Protein 3BPT (pdb70)

CATH classification: 3.90.226.10

Foldseek 3Di:
DDDDDQWDWDAFFQEIEIERHPVVQLSAADPSLVVPLVVLVVLLVDLSHAEYEQAYPDQAHRYQEHPVLVQLVCVVDDNHDLLVGLLSLLCLVCQLVRNHQYEYEQGHEALSNLSPHQSHPAYEYAQRHKDAPVLLQLAWSASLLLAVLLVFPQNNSLLRGLQGDIDGGCLCCLRVSGVAYAHPVPVVLVVVVSPDHNDHPVNNVVSRVVRRVPHDVCNPPDRPCPVPVLSNVLSPDQAPVSSLVSLVVVPDPVSVVSSVSSLLALLRNRLHSVLVVNHPDDSQVSSLSSLLSVLSCDDRNSQSCCCCPNVVVSDGCYVVSDNVPCDPVVSVNSVDRPVVSRRDDDDPVVDD

Secondary structure (DSSP, 8-state):
-PPPPSEEEEEETTEEEEEE--GGGTT-B----TTHHHHHHHHHH-TT--EEEEEETTSSBS---B-HHHHHHHHTSS---HHHHHHHH--HHHHHT-SS-EEEEE-SB--HHHHTTTTSSEEEE-TT-EE--GGGTTS---TTHHHHHHHSSTTHHHHHHHH---EETHHHHHTTS-SEE--GGGT--HHHHHH-SS--HHHHHHHHHHHHHH--TTTTPPPTTTT--HHHHHTTSSSHHHHHHHHHHH--HHHHHHHHHHT--HHHHHHHHHH--GGGS-HHHHH--HHHHHH---SHHHHHIIIIIIS-------SS-SGGGS-HHHHHHHHS--GGGS--SS-GGG--

Sequence (352 aa):
TDAAEEVLLGKKGCTGVITLNRPKFLNALTLNIRQIYPQLKKWEQDPETFLIIIKGAGGKAFCAGGDIRVISEAEKAKQKIAPVFFREEYLNNAVGSCQKPYVALIHGITGGGVGLSVHGQFRVATEKCLFAPETAIGLFPDVGGGYFLPRLQGKLGYFLALTGFRLKGRDVYRAGIATHFVDSEKLALEEDLLALKSPSKENIASVLENYHTESKIDRDKSFILEEHDKINSCFSANTVEEIIENLQQDGSSFALEQLKVINKSPTSLKITLRQLEGSSKTLQEVLTEYRLSQACRGHDFHEGVRAVLIDKDQSPKWKPADDLKEVTEEDLNNNHFKSLGSSDLKFAENLYFQ

Organism: Homo sapiens (NCBI:txid9606)

Structure (mmCIF, N/CA/C/O backbone):
data_3BPT
#
_entry.id   3BPT
#
_cell.length_a   44.096
_cell.length_b   76.642
_cell.length_c   55.789
_cell.angle_alpha   90.00
_cell.angle_beta   108.24
_cell.angle_gamma   90.00
#
_symmetry.space_group_name_H-M   'P 1 21 1'
#
loop_
_entity.id
_entity.type
_entity.pdbx_description
1 polymer '3-hydroxyisobutyryl-CoA hydrolase'
2 non-polymer "3,5,7,3',4'-PENTAHYDROXYFLAVONE"
3 non-polymer '(2R)-3-HYDROXY-2-METHYLPROPANOIC ACID'
4 water water
#
loop_
_atom_site.group_PDB
_atom_site.id
_atom_site.type_symbol
_atom_site.label_atom_id
_atom_site.label_alt_id
_atom_site.label_comp_id
_atom_site.label_asym_id
_atom_site.label_entity_id
_atom_site.label_seq_id
_atom_site.pdbx_PDB_ins_code
_atom_site.Cartn_x
_atom_site.Cartn_y
_atom_site.Cartn_z
_atom_site.occupancy
_atom_site.B_iso_or_equiv
_atom_site.auth_seq_id
_atom_site.auth_comp_id
_atom_site.auth_asym_id
_atom_site.auth_atom_id
_atom_site.pdbx_PDB_model_num
ATOM 1 N N . THR A 1 2 ? 40.161 0.907 -19.139 1.00 32.27 32 THR A N 1
ATOM 2 C CA . THR A 1 2 ? 39.794 0.421 -17.776 1.00 37.36 32 THR A CA 1
ATOM 3 C C . THR A 1 2 ? 39.301 1.608 -16.952 1.00 33.29 32 THR A C 1
ATOM 4 O O . THR A 1 2 ? 39.979 2.633 -16.882 1.00 37.68 32 THR A O 1
ATOM 8 N N . ASP A 1 3 ? 38.117 1.462 -16.353 1.00 29.29 33 ASP A N 1
ATOM 9 C CA . ASP A 1 3 ? 37.591 2.447 -15.400 1.00 30.10 33 ASP A CA 1
ATOM 10 C C . ASP A 1 3 ? 38.318 2.332 -14.070 1.00 25.51 33 ASP A C 1
ATOM 11 O O . ASP A 1 3 ? 38.916 1.298 -13.764 1.00 27.10 33 ASP A O 1
ATOM 16 N N . ALA A 1 4 ? 38.268 3.410 -13.294 1.00 17.29 34 ALA A N 1
ATOM 17 C CA . ALA A 1 4 ? 38.862 3.429 -11.972 1.00 21.08 34 ALA A CA 1
ATOM 18 C C . ALA A 1 4 ? 38.331 2.245 -11.165 1.00 24.44 34 ALA A C 1
ATOM 19 O O . ALA A 1 4 ? 37.139 1.924 -11.249 1.00 19.17 34 ALA A O 1
ATOM 21 N N . ALA A 1 5 ? 39.217 1.644 -10.373 1.00 25.25 35 ALA A N 1
ATOM 22 C CA . ALA A 1 5 ? 38.894 0.483 -9.557 1.00 19.96 35 ALA A CA 1
ATOM 23 C C . ALA A 1 5 ? 37.969 0.864 -8.371 1.00 18.77 35 ALA A C 1
ATOM 24 O O . ALA A 1 5 ? 38.111 1.924 -7.765 1.00 21.91 35 ALA A O 1
ATOM 26 N N . GLU A 1 6 ? 37.009 -0.001 -8.086 1.00 11.63 36 GLU A N 1
ATOM 27 C CA . GLU A 1 6 ? 36.146 0.137 -6.914 1.00 11.37 36 GLU A CA 1
ATOM 28 C C . GLU A 1 6 ? 36.908 -0.312 -5.657 1.00 11.76 36 GLU A C 1
ATOM 29 O O . GLU A 1 6 ? 37.855 -1.105 -5.744 1.00 12.03 36 GLU A O 1
ATOM 35 N N . GLU A 1 7 ? 36.412 0.142 -4.499 1.00 11.16 37 GLU A N 1
ATOM 36 C CA . GLU A 1 7 ? 37.048 -0.150 -3.219 1.00 7.12 37 GLU A CA 1
ATOM 37 C C . GLU A 1 7 ? 36.783 -1.597 -2.769 1.00 9.51 37 GLU A C 1
ATOM 38 O O . GLU A 1 7 ? 37.492 -2.135 -1.908 1.00 8.56 37 GLU A O 1
ATOM 44 N N . VAL A 1 8 ? 35.756 -2.182 -3.345 1.00 8.13 38 VAL A N 1
ATOM 45 C CA . VAL A 1 8 ? 35.428 -3.642 -3.172 1.00 5.81 38 VAL A CA 1
ATOM 46 C C . VAL A 1 8 ? 34.938 -4.170 -4.499 1.00 6.60 38 VAL A C 1
ATOM 47 O O . VAL A 1 8 ? 34.236 -3.418 -5.217 1.00 8.37 38 VAL A O 1
ATOM 51 N N . LEU A 1 9 ? 35.414 -5.363 -4.877 1.00 6.56 39 LEU A N 1
ATOM 52 C CA . LEU A 1 9 ? 34.923 -6.015 -6.096 1.00 8.97 39 LEU A CA 1
ATOM 53 C C . LEU A 1 9 ? 33.873 -7.067 -5.728 1.00 8.36 39 LEU A C 1
ATOM 54 O O . LEU A 1 9 ? 33.968 -7.718 -4.681 1.00 7.49 39 LEU A O 1
ATOM 59 N N . LEU A 1 10 ? 32.836 -7.145 -6.541 1.00 8.94 40 LEU A N 1
ATOM 60 C CA . LEU A 1 10 ? 31.833 -8.146 -6.383 1.00 5.93 40 LEU A CA 1
ATOM 61 C C . LEU A 1 10 ? 31.717 -8.932 -7.667 1.00 12.40 40 LEU A C 1
ATOM 62 O O . LEU A 1 10 ? 31.572 -8.369 -8.758 1.00 10.43 40 LEU A O 1
ATOM 67 N N . GLY A 1 11 ? 31.801 -10.244 -7.551 1.00 11.02 41 GLY A N 1
ATOM 68 C CA . GLY A 1 11 ? 31.782 -11.067 -8.751 1.00 7.88 41 GLY A CA 1
ATOM 69 C C . GLY A 1 11 ? 31.011 -12.334 -8.540 1.00 8.06 41 GLY A C 1
ATOM 70 O O . GLY A 1 11 ? 30.810 -12.760 -7.424 1.00 9.05 41 GLY A O 1
ATOM 71 N N . LYS A 1 12 ? 30.617 -12.948 -9.644 1.00 12.17 42 LYS A N 1
ATOM 72 C CA . LYS A 1 12 ? 29.971 -14.248 -9.627 1.00 10.23 42 LYS A CA 1
ATOM 73 C C . LYS A 1 12 ? 30.830 -15.176 -10.459 1.00 12.00 42 LYS A C 1
ATOM 74 O O . LYS A 1 12 ? 31.018 -14.945 -11.653 1.00 10.65 42 LYS A O 1
ATOM 80 N N . LYS A 1 13 ? 31.363 -16.234 -9.836 1.00 11.88 43 LYS A N 1
ATOM 81 C CA . LYS A 1 13 ? 32.197 -17.220 -10.529 1.00 14.42 43 LYS A CA 1
ATOM 82 C C . LYS A 1 13 ? 31.636 -18.589 -10.201 1.00 17.74 43 LYS A C 1
ATOM 83 O O . LYS A 1 13 ? 31.687 -19.026 -9.047 1.00 15.78 43 LYS A O 1
ATOM 86 N N . GLY A 1 14 ? 31.056 -19.232 -11.203 1.00 20.62 44 GLY A N 1
ATOM 87 C CA . GLY A 1 14 ? 30.415 -20.542 -11.035 1.00 19.75 44 GLY A CA 1
ATOM 88 C C . GLY A 1 14 ? 29.198 -20.461 -10.139 1.00 16.70 44 GLY A C 1
ATOM 89 O O . GLY A 1 14 ? 28.243 -19.715 -10.420 1.00 22.65 44 GLY A O 1
ATOM 90 N N . CYS A 1 15 ? 29.260 -21.230 -9.041 1.00 15.45 45 CYS A N 1
ATOM 91 C CA . CYS A 1 15 ? 28.217 -21.297 -8.023 1.00 13.50 45 CYS A CA 1
ATOM 92 C C . CYS A 1 15 ? 28.506 -20.286 -6.860 1.00 7.85 45 CYS A C 1
ATOM 93 O O . CYS A 1 15 ? 27.765 -20.251 -5.905 1.00 11.08 45 CYS A O 1
ATOM 96 N N . THR A 1 16 ? 29.546 -19.463 -7.006 1.00 9.59 46 THR A N 1
ATOM 97 C CA . THR A 1 16 ? 30.035 -18.679 -5.889 1.00 8.63 46 THR A CA 1
ATOM 98 C C . THR A 1 16 ? 29.938 -17.168 -6.101 1.00 8.40 46 THR A C 1
ATOM 99 O O . THR A 1 16 ? 30.291 -16.680 -7.187 1.00 10.12 46 THR A O 1
ATOM 103 N N . GLY A 1 17 ? 29.560 -16.441 -5.047 1.00 7.65 47 GLY A N 1
ATOM 104 C CA . GLY A 1 17 ? 29.689 -14.989 -5.052 1.00 5.72 47 GLY A CA 1
ATOM 105 C C . GLY A 1 17 ? 30.972 -14.608 -4.361 1.00 7.88 47 GLY A C 1
ATOM 106 O O . GLY A 1 17 ? 31.245 -15.107 -3.275 1.00 9.11 47 GLY A O 1
ATOM 107 N N . VAL A 1 18 ? 31.764 -13.759 -4.987 1.00 6.74 48 VAL A N 1
ATOM 108 C CA . VAL A 1 18 ? 33.097 -13.449 -4.439 1.00 5.07 48 VAL A CA 1
ATOM 109 C C . VAL A 1 18 ? 33.152 -11.973 -4.110 1.00 9.96 48 VAL A C 1
ATOM 110 O O . VAL A 1 18 ? 32.915 -11.124 -4.974 1.00 8.66 48 VAL A O 1
ATOM 114 N N . ILE A 1 19 ? 33.458 -11.675 -2.848 1.00 7.90 49 ILE A N 1
ATOM 115 C CA . ILE A 1 19 ? 33.699 -10.313 -2.392 1.00 6.15 49 ILE A CA 1
ATOM 116 C C . ILE A 1 19 ? 35.238 -10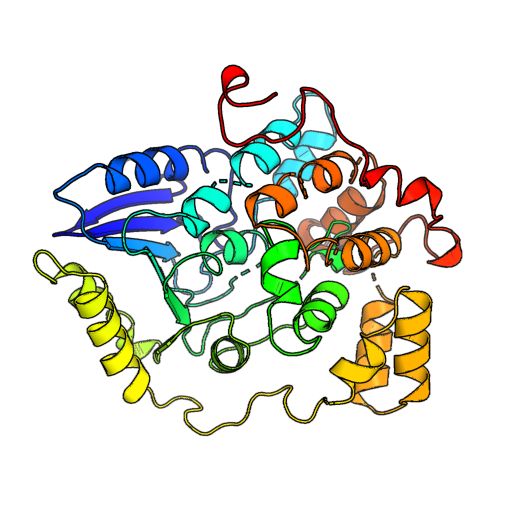.141 -2.245 1.00 6.98 49 ILE A C 1
ATOM 117 O O . ILE A 1 19 ? 35.883 -10.870 -1.443 1.00 7.10 49 ILE A O 1
ATOM 122 N N . THR A 1 20 ? 35.823 -9.188 -2.991 1.00 7.18 50 THR A N 1
ATOM 123 C CA . THR A 1 20 ? 37.280 -8.892 -2.881 1.00 7.49 50 THR A CA 1
ATOM 124 C C . THR A 1 20 ? 37.458 -7.476 -2.336 1.00 7.86 50 THR A C 1
ATOM 125 O O . THR A 1 20 ? 37.179 -6.494 -3.009 1.00 6.07 50 THR A O 1
ATOM 129 N N . LEU A 1 21 ? 37.832 -7.380 -1.065 1.00 6.98 51 LEU A N 1
ATOM 130 C CA . LEU A 1 21 ? 38.139 -6.088 -0.432 1.00 7.23 51 LEU A CA 1
ATOM 131 C C . LEU A 1 21 ? 39.322 -5.549 -1.227 1.00 6.24 51 LEU A C 1
ATOM 132 O O . LEU A 1 21 ? 40.298 -6.246 -1.446 1.00 9.73 51 LEU A O 1
ATOM 137 N N . ASN A 1 22 ? 39.215 -4.304 -1.703 1.00 8.10 52 ASN A N 1
ATOM 138 C CA . ASN A 1 22 ? 40.133 -3.825 -2.790 1.00 8.33 52 ASN A CA 1
ATOM 139 C C . ASN A 1 22 ? 40.670 -2.404 -2.526 1.00 14.04 52 ASN A C 1
ATOM 140 O O . ASN A 1 22 ? 40.627 -1.536 -3.400 1.00 11.37 52 ASN A O 1
ATOM 145 N N . ARG A 1 23 ? 41.225 -2.208 -1.333 1.00 10.58 53 ARG A N 1
ATOM 146 C CA . ARG A 1 23 ? 42.063 -1.034 -1.031 1.00 12.21 53 ARG A CA 1
ATOM 147 C C . ARG A 1 23 ? 43.432 -1.450 -0.480 1.00 6.88 53 ARG A C 1
ATOM 148 O O . ARG A 1 23 ? 43.786 -1.066 0.638 1.00 9.06 53 ARG A O 1
ATOM 156 N N . PRO A 1 24 ? 44.190 -2.236 -1.247 1.00 8.55 54 PRO A N 1
ATOM 157 C CA . PRO A 1 24 ? 45.350 -2.810 -0.599 1.00 10.48 54 PRO A CA 1
ATOM 158 C C . PRO A 1 24 ? 46.359 -1.778 -0.071 1.00 14.04 54 PRO A C 1
ATOM 159 O O . PRO A 1 24 ? 47.019 -2.024 0.941 1.00 11.57 54 PRO A O 1
ATOM 163 N N . LYS A 1 25 ? 46.462 -0.614 -0.730 1.00 13.96 55 LYS A N 1
ATOM 164 C CA . LYS A 1 25 ? 47.385 0.414 -0.207 1.00 16.82 55 LYS A CA 1
ATOM 165 C C . LYS A 1 25 ? 47.001 0.932 1.169 1.00 14.52 55 LYS A C 1
ATOM 166 O O . LYS A 1 25 ? 47.845 1.463 1.867 1.00 14.20 55 LYS A O 1
ATOM 172 N N . PHE A 1 26 ? 45.731 0.769 1.572 1.00 10.90 56 PHE A N 1
ATOM 173 C CA . PHE A 1 26 ? 45.239 1.132 2.875 1.00 9.65 56 PHE A CA 1
ATOM 174 C C . PHE A 1 26 ? 44.846 -0.142 3.620 1.00 14.13 56 PHE A C 1
ATOM 175 O O . PHE A 1 26 ? 43.976 -0.130 4.455 1.00 10.55 56 PHE A O 1
ATOM 183 N N . LEU A 1 27 ? 45.527 -1.233 3.312 1.00 8.74 57 LEU A N 1
ATOM 184 C CA . LEU 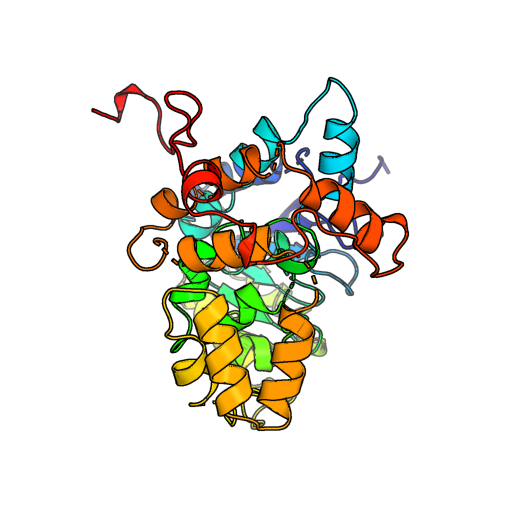A 1 27 ? 45.313 -2.544 3.974 1.00 7.90 57 LEU A CA 1
ATOM 185 C C . LEU A 1 27 ? 43.857 -2.986 3.965 1.00 8.51 57 LEU A C 1
ATOM 186 O O . LEU A 1 27 ? 43.346 -3.608 4.940 1.00 9.73 57 LEU A O 1
ATOM 191 N N . ASN A 1 28 ? 43.159 -2.657 2.881 1.00 10.27 58 ASN A N 1
ATOM 192 C CA . ASN A 1 28 ? 41.757 -2.998 2.702 1.00 8.41 58 ASN A CA 1
ATOM 193 C C . ASN A 1 28 ? 40.820 -2.509 3.786 1.00 7.30 58 ASN A C 1
ATOM 194 O O . ASN A 1 28 ? 39.742 -3.061 3.972 1.00 11.21 58 ASN A O 1
ATOM 199 N N . ALA A 1 29 ? 41.145 -1.368 4.405 1.00 6.38 59 ALA A N 1
ATOM 200 C CA . ALA A 1 29 ? 40.327 -0.861 5.509 1.00 8.89 59 ALA A CA 1
ATOM 201 C C . ALA A 1 29 ? 38.908 -0.557 4.996 1.00 10.71 59 ALA A C 1
ATOM 202 O O . ALA A 1 29 ? 38.715 0.046 3.923 1.00 10.81 59 ALA A O 1
ATOM 204 N N . LEU A 1 30 ? 37.922 -0.957 5.768 1.00 8.99 60 LEU A N 1
ATOM 205 C CA . LEU A 1 30 ? 36.530 -0.891 5.398 1.00 9.23 60 LEU A CA 1
ATOM 206 C C . LEU A 1 30 ? 35.855 0.468 5.539 1.00 8.66 60 LEU A C 1
ATOM 207 O O . LEU A 1 30 ? 35.798 1.067 6.613 1.00 8.94 60 LEU A O 1
ATOM 212 N N . THR A 1 31 ? 35.316 0.920 4.408 1.00 9.82 61 THR A N 1
ATOM 213 C CA . THR A 1 31 ? 34.639 2.177 4.262 1.00 8.27 61 THR A CA 1
ATOM 214 C C . THR A 1 31 ? 33.136 2.006 4.155 1.00 7.38 61 THR A C 1
ATOM 215 O O . THR A 1 31 ? 32.606 0.913 3.873 1.00 8.90 61 THR A O 1
ATOM 219 N N . LEU A 1 32 ? 32.430 3.120 4.359 1.00 8.17 62 LEU A N 1
ATOM 220 C CA . LEU A 1 32 ? 30.983 3.127 4.211 1.00 7.98 62 LEU A CA 1
ATOM 221 C C . LEU A 1 32 ? 30.584 2.719 2.770 1.00 5.66 62 LEU A C 1
ATOM 222 O O . LEU A 1 32 ? 29.683 1.918 2.546 1.00 8.60 62 LEU A O 1
ATOM 227 N N . ASN A 1 33 ? 31.311 3.241 1.799 1.00 7.30 63 ASN A N 1
ATOM 228 C CA . ASN A 1 33 ? 31.085 2.879 0.362 1.00 8.47 63 ASN A CA 1
ATOM 229 C C . ASN A 1 33 ? 31.131 1.358 0.171 1.00 7.74 63 ASN A C 1
ATOM 230 O O . ASN A 1 33 ? 30.207 0.770 -0.407 1.00 10.20 63 ASN A O 1
ATOM 243 N N . ILE A 1 35 ? 30.853 -1.015 2.573 1.00 6.97 65 ILE A N 1
ATOM 244 C CA . ILE A 1 35 ? 29.700 -1.616 3.326 1.00 5.69 65 ILE A CA 1
ATOM 245 C C . ILE A 1 35 ? 28.424 -1.563 2.497 1.00 8.02 65 ILE A C 1
ATOM 246 O O . ILE A 1 35 ? 27.694 -2.533 2.377 1.00 9.19 65 ILE A O 1
ATOM 251 N N . ARG A 1 36 ? 28.165 -0.399 1.908 1.00 6.97 66 ARG A N 1
ATOM 252 C CA . ARG A 1 36 ? 26.927 -0.213 1.145 1.00 8.14 66 ARG A CA 1
ATOM 253 C C . ARG A 1 36 ? 26.865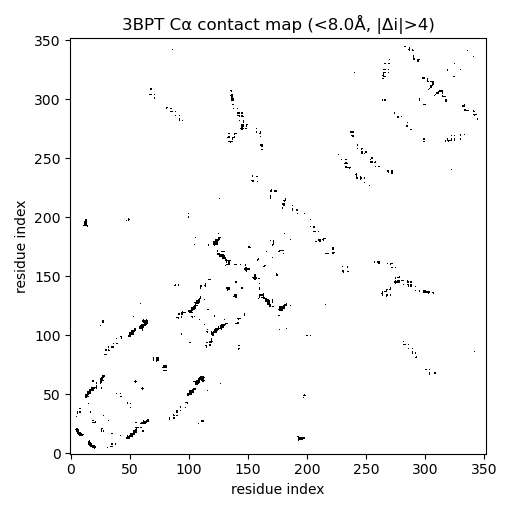 -1.006 -0.190 1.00 6.39 66 ARG A C 1
ATOM 254 O O . ARG A 1 36 ? 25.771 -1.127 -0.770 1.00 9.87 66 ARG A O 1
ATOM 262 N N . GLN A 1 37 ? 28.025 -1.463 -0.699 1.00 7.21 67 GLN A N 1
ATOM 263 C CA . GLN A 1 37 ? 28.067 -2.416 -1.820 1.00 6.16 67 GLN A CA 1
ATOM 264 C C . GLN A 1 37 ? 27.934 -3.861 -1.330 1.00 9.26 67 GLN A C 1
ATOM 265 O O . GLN A 1 37 ? 27.231 -4.659 -1.921 1.00 9.22 67 GLN A O 1
ATOM 271 N N . ILE A 1 38 ? 28.630 -4.183 -0.242 1.00 7.72 68 ILE A N 1
ATOM 272 C CA . ILE A 1 38 ? 28.657 -5.566 0.235 1.00 6.91 68 ILE A CA 1
ATOM 273 C C . ILE A 1 38 ? 27.330 -6.004 0.799 1.00 8.79 68 ILE A C 1
ATOM 274 O O . ILE A 1 38 ? 26.864 -7.120 0.514 1.00 8.18 68 ILE A O 1
ATOM 279 N N . TYR A 1 39 ? 26.716 -5.185 1.650 1.00 8.61 69 TYR A N 1
ATOM 280 C CA . TYR A 1 39 ? 25.534 -5.584 2.384 1.00 7.68 69 TYR A CA 1
ATOM 281 C C . TYR A 1 39 ? 24.399 -6.008 1.448 1.00 6.89 69 TYR A C 1
ATOM 282 O O . TYR A 1 39 ? 23.865 -7.121 1.551 1.00 7.72 69 TYR A O 1
ATOM 291 N N . PRO A 1 40 ? 24.022 -5.144 0.477 1.00 6.83 70 PRO A N 1
ATOM 292 C CA . PRO A 1 40 ? 22.885 -5.550 -0.392 1.00 7.27 70 PRO A CA 1
ATOM 293 C C . PRO A 1 40 ? 23.225 -6.772 -1.254 1.00 5.71 70 PRO A C 1
ATOM 294 O O . PRO A 1 40 ? 22.327 -7.569 -1.571 1.00 7.96 70 PRO A O 1
ATOM 298 N N . GLN A 1 41 ? 24.516 -6.915 -1.586 1.00 7.28 71 GLN A N 1
ATOM 299 C CA . GLN A 1 41 ? 24.948 -8.057 -2.400 1.00 7.22 71 GLN A CA 1
ATOM 300 C C . GLN A 1 41 ? 24.800 -9.370 -1.615 1.00 7.80 71 GLN A C 1
ATOM 301 O O . GLN A 1 41 ? 24.365 -10.375 -2.139 1.00 7.06 71 GLN A O 1
ATOM 307 N N . LEU A 1 42 ? 25.159 -9.327 -0.346 1.00 6.42 72 LEU A N 1
ATOM 308 C CA . LEU A 1 42 ? 25.076 -10.496 0.517 1.00 7.45 72 LEU A CA 1
ATOM 309 C C . LEU A 1 42 ? 23.599 -10.914 0.550 1.00 8.27 72 LEU A C 1
ATOM 310 O O . LEU A 1 42 ? 23.256 -12.115 0.407 1.00 9.37 72 LEU A O 1
ATOM 315 N N . LYS A 1 43 ? 22.716 -9.959 0.753 1.00 8.95 73 LYS A N 1
ATOM 316 C CA . LYS A 1 43 ? 21.281 -10.280 0.807 1.00 10.61 73 LYS A CA 1
ATOM 317 C C . LYS A 1 43 ? 20.747 -10.861 -0.515 1.00 9.82 73 LYS A C 1
ATOM 318 O O . LYS A 1 43 ? 19.951 -11.793 -0.531 1.00 13.37 73 LYS A O 1
ATOM 324 N N . LYS A 1 44 ? 21.178 -10.303 -1.629 1.00 10.37 74 LYS A N 1
ATOM 325 C CA . LYS A 1 44 ? 20.822 -10.844 -2.946 1.00 6.23 74 LYS A CA 1
ATOM 326 C C . LYS A 1 44 ? 21.313 -12.292 -3.104 1.00 10.92 74 LYS A C 1
ATOM 327 O O . LYS A 1 44 ? 20.565 -13.169 -3.554 1.00 9.80 74 LYS A O 1
ATOM 333 N N . TRP A 1 45 ? 22.571 -12.538 -2.738 1.00 8.33 75 TRP A N 1
ATOM 334 C CA . TRP A 1 45 ? 23.138 -13.900 -2.876 1.00 8.74 75 TRP A CA 1
ATOM 335 C C . TRP A 1 45 ? 22.405 -14.908 -2.003 1.00 12.32 75 TRP A C 1
ATOM 336 O O . TRP A 1 45 ? 22.233 -16.042 -2.413 1.00 8.29 75 TRP A O 1
ATOM 347 N N . GLU A 1 46 ? 21.956 -14.493 -0.810 1.00 10.08 76 GLU A N 1
ATOM 348 C CA . GLU A 1 46 ? 21.170 -15.376 0.056 1.00 13.58 76 GLU A CA 1
ATOM 349 C C . GLU A 1 46 ? 19.892 -15.882 -0.639 1.00 13.75 76 GLU A C 1
ATOM 350 O O . GLU A 1 46 ? 19.490 -17.031 -0.447 1.00 13.21 76 GLU A O 1
ATOM 356 N N . GLN A 1 47 ? 19.265 -15.018 -1.432 1.00 12.10 77 GLN A N 1
ATOM 357 C CA . GLN A 1 47 ? 18.016 -15.353 -2.154 1.00 14.20 77 GLN A CA 1
ATOM 358 C C . GLN A 1 47 ? 18.189 -15.842 -3.579 1.00 14.01 77 GLN A C 1
ATOM 359 O O . GLN A 1 47 ? 17.198 -16.120 -4.249 1.00 14.06 77 GLN A O 1
ATOM 365 N N . ASP A 1 48 ? 19.421 -15.942 -4.048 1.00 10.54 78 ASP A N 1
ATOM 366 C CA . ASP A 1 48 ? 19.753 -16.302 -5.408 1.00 10.67 78 ASP A CA 1
ATOM 367 C C . ASP A 1 48 ? 19.972 -17.813 -5.489 1.00 9.66 78 ASP A C 1
ATOM 368 O O . ASP A 1 48 ? 20.974 -18.310 -4.977 1.00 10.13 78 ASP A O 1
ATOM 373 N N . PRO A 1 49 ? 19.021 -18.539 -6.106 1.00 8.93 79 PRO A N 1
ATOM 374 C CA . PRO A 1 49 ? 19.179 -20.002 -6.168 1.00 7.77 79 PRO A CA 1
ATOM 375 C C . PRO A 1 49 ? 20.393 -20.485 -6.956 1.00 12.73 79 PRO A C 1
ATOM 376 O O . PRO A 1 49 ? 20.784 -21.661 -6.819 1.00 12.72 79 PRO A O 1
ATOM 380 N N . GLU A 1 50 ? 21.003 -19.609 -7.755 1.00 9.24 80 GLU A N 1
ATOM 381 C CA . GLU A 1 50 ? 22.217 -19.935 -8.492 1.00 9.86 80 GLU A CA 1
ATOM 382 C C . GLU A 1 50 ? 23.512 -19.680 -7.723 1.00 11.68 80 GLU A C 1
ATOM 383 O O . GLU A 1 50 ? 24.608 -19.926 -8.267 1.00 12.50 80 GLU A O 1
ATOM 389 N N . THR A 1 51 ? 23.390 -19.199 -6.479 1.00 8.51 81 THR A N 1
ATOM 390 C CA . THR A 1 51 ? 24.559 -18.929 -5.648 1.00 6.50 81 THR A CA 1
ATOM 391 C C . THR A 1 51 ? 24.520 -19.864 -4.461 1.00 11.25 81 THR A C 1
ATOM 392 O O . THR A 1 51 ? 23.553 -19.897 -3.708 1.00 9.63 81 THR A O 1
ATOM 396 N N . PHE A 1 52 ? 25.570 -20.660 -4.319 1.00 9.51 82 PHE A N 1
ATOM 397 C CA . PHE A 1 52 ? 25.649 -21.729 -3.325 1.00 9.60 82 PHE A CA 1
ATOM 398 C C . PHE A 1 52 ? 26.696 -21.429 -2.204 1.00 7.64 82 PHE A C 1
ATOM 399 O O . PHE A 1 52 ? 26.758 -22.130 -1.195 1.00 8.71 82 PHE A O 1
ATOM 407 N N . LEU A 1 53 ? 27.505 -20.399 -2.421 1.00 9.12 83 LEU A N 1
ATOM 408 C CA . LEU A 1 53 ? 28.671 -20.107 -1.568 1.00 6.51 83 LEU A CA 1
ATOM 409 C C . LEU A 1 53 ? 28.999 -18.623 -1.742 1.00 6.71 83 LEU A C 1
ATOM 410 O O . LEU A 1 53 ? 28.842 -18.098 -2.837 1.00 6.58 83 LEU A O 1
ATOM 415 N N . ILE A 1 54 ? 29.413 -18.005 -0.646 1.00 6.82 84 ILE A N 1
ATOM 416 C CA . ILE A 1 54 ? 29.963 -16.634 -0.650 1.00 8.13 84 ILE A CA 1
ATOM 417 C C . ILE A 1 54 ? 31.370 -16.724 -0.087 1.00 6.85 84 ILE A C 1
ATOM 418 O O . ILE A 1 54 ? 31.552 -17.319 0.971 1.00 7.36 84 ILE A O 1
ATOM 423 N N . ILE A 1 55 ? 32.339 -16.200 -0.853 1.00 6.30 85 ILE A N 1
ATOM 424 C CA . ILE A 1 55 ? 33.711 -16.075 -0.352 1.00 7.38 85 ILE A CA 1
ATOM 425 C C . ILE A 1 55 ? 34.023 -14.592 -0.162 1.00 9.34 85 ILE A C 1
ATOM 426 O O . ILE A 1 55 ? 33.674 -13.774 -1.019 1.00 8.59 85 ILE A O 1
ATOM 431 N N . ILE A 1 56 ? 34.651 -14.258 0.945 1.00 8.80 86 ILE A N 1
ATOM 432 C CA . ILE A 1 56 ? 35.261 -12.952 1.126 1.00 5.72 86 ILE A CA 1
ATOM 433 C C . ILE A 1 56 ? 36.780 -13.121 1.241 1.00 8.66 86 ILE A C 1
ATOM 434 O O . ILE A 1 56 ? 37.286 -14.061 1.851 1.00 7.21 86 ILE A O 1
ATOM 439 N N . LYS A 1 57 ? 37.475 -12.181 0.600 1.00 8.18 87 LYS A N 1
ATOM 440 C CA . LYS A 1 57 ? 38.918 -12.171 0.529 1.00 7.54 87 LYS A CA 1
ATOM 441 C C . LYS A 1 57 ? 39.421 -10.740 0.355 1.00 7.43 87 LYS A C 1
ATOM 442 O O . LYS A 1 57 ? 38.660 -9.831 0.127 1.00 8.03 87 LYS A O 1
ATOM 448 N N . GLY A 1 58 ? 40.718 -10.596 0.533 1.00 8.11 88 GLY A N 1
ATOM 449 C CA . GLY A 1 58 ? 41.382 -9.319 0.359 1.00 8.53 88 GLY A CA 1
ATOM 450 C C . GLY A 1 58 ? 42.359 -9.316 -0.791 1.00 12.04 88 GLY A C 1
ATOM 451 O O . GLY A 1 58 ? 43.073 -10.285 -1.065 1.00 11.40 88 GLY A O 1
ATOM 452 N N . ALA A 1 59 ? 42.423 -8.176 -1.473 1.00 10.33 89 ALA A N 1
ATOM 453 C CA . ALA A 1 59 ? 43.343 -8.000 -2.563 1.00 12.23 89 ALA A CA 1
ATOM 454 C C . ALA A 1 59 ? 44.747 -7.749 -1.992 1.00 16.24 89 ALA A C 1
ATOM 455 O O . ALA A 1 59 ? 44.910 -7.118 -0.980 1.00 12.36 89 ALA A O 1
ATOM 457 N N . GLY A 1 60 ? 45.749 -8.275 -2.662 1.00 14.70 90 GLY A N 1
ATOM 458 C CA . GLY A 1 60 ? 47.143 -7.820 -2.481 1.00 16.10 90 GLY A CA 1
ATOM 459 C C . GLY A 1 60 ? 48.074 -8.696 -1.685 1.00 18.64 90 GLY A C 1
ATOM 460 O O . GLY A 1 60 ? 49.292 -8.465 -1.665 1.00 29.00 90 GLY A O 1
ATOM 461 N N . GLY A 1 61 ? 47.546 -9.682 -0.995 1.00 15.58 91 GLY A N 1
ATOM 462 C CA . GLY A 1 61 ? 48.468 -10.637 -0.325 1.00 23.62 91 GLY A CA 1
ATOM 463 C C . GLY A 1 61 ? 49.148 -10.261 1.006 1.00 22.03 91 GLY A C 1
ATOM 464 O O . GLY A 1 61 ? 49.822 -11.110 1.607 1.00 21.90 91 GLY A O 1
ATOM 465 N N . LYS A 1 62 ? 48.969 -9.028 1.478 1.00 15.75 92 LYS A N 1
ATOM 466 C CA . LYS A 1 62 ? 49.455 -8.603 2.787 1.00 14.86 92 LYS A CA 1
ATOM 467 C C . LYS A 1 62 ? 48.350 -8.517 3.862 1.00 11.24 92 LYS A C 1
ATOM 468 O O . LYS A 1 62 ? 48.567 -8.875 5.051 1.00 10.91 92 LYS A O 1
ATOM 471 N N . ALA A 1 63 ? 47.194 -8.024 3.429 1.00 12.17 93 ALA A N 1
ATOM 472 C CA . ALA A 1 63 ? 46.041 -7.798 4.319 1.00 8.09 93 ALA A CA 1
ATOM 473 C C . ALA A 1 63 ? 44.734 -8.412 3.817 1.00 9.28 93 ALA A C 1
ATOM 474 O O . ALA A 1 63 ? 44.400 -8.284 2.634 1.00 9.89 93 ALA A O 1
ATOM 476 N N . PHE A 1 64 ? 44.001 -9.088 4.716 1.00 10.17 94 PHE A N 1
ATOM 477 C CA . PHE A 1 64 ? 42.625 -9.384 4.443 1.00 5.31 94 PHE A CA 1
ATOM 478 C C . PHE A 1 64 ? 41.852 -8.049 4.623 1.00 6.13 94 PHE A C 1
ATOM 479 O O . PHE A 1 64 ? 41.248 -7.497 3.680 1.00 9.19 94 PHE A O 1
ATOM 487 N N . CYS A 1 65 ? 41.931 -7.511 5.853 1.00 5.61 95 CYS A N 1
ATOM 488 C CA . CYS A 1 65 ? 41.413 -6.191 6.198 1.00 8.18 95 CYS A CA 1
ATOM 489 C C . CYS A 1 65 ? 41.914 -5.814 7.599 1.00 9.42 95 CYS A C 1
ATOM 490 O O . CYS A 1 65 ? 41.704 -6.551 8.579 1.00 8.58 95 CYS A O 1
ATOM 493 N N . ALA A 1 66 ? 42.595 -4.661 7.672 1.00 9.30 96 ALA A N 1
ATOM 494 C CA . ALA A 1 66 ? 43.210 -4.156 8.914 1.00 7.12 96 ALA A CA 1
ATOM 495 C C . ALA A 1 66 ? 42.233 -3.508 9.883 1.00 8.34 96 ALA A C 1
ATOM 496 O O . ALA A 1 66 ? 42.572 -3.206 11.042 1.00 9.51 96 ALA A O 1
ATOM 498 N N . GLY A 1 67 ? 41.013 -3.254 9.433 1.00 9.28 97 GLY A N 1
ATOM 499 C CA . GLY A 1 67 ? 40.021 -2.638 10.277 1.00 8.06 97 GLY A CA 1
ATOM 500 C C . GLY A 1 67 ? 38.973 -1.829 9.516 1.00 10.14 97 GLY A C 1
ATOM 501 O O . GLY A 1 67 ? 39.017 -1.743 8.303 1.00 9.89 97 GLY A O 1
ATOM 502 N N . GLY A 1 68 ? 37.955 -1.321 10.200 1.00 12.23 98 GLY A N 1
ATOM 503 C CA . GLY A 1 68 ? 37.118 -0.244 9.627 1.00 9.00 98 GLY A CA 1
ATOM 504 C C . GLY A 1 68 ? 37.978 0.988 9.508 1.00 11.48 98 GLY A C 1
ATOM 505 O O . GLY A 1 68 ? 38.983 1.128 10.219 1.00 14.67 98 GLY A O 1
ATOM 506 N N . ASP A 1 69 ? 37.599 1.906 8.632 1.00 9.66 99 ASP A N 1
ATOM 507 C CA . ASP A 1 69 ? 38.476 3.023 8.325 1.00 12.13 99 ASP A CA 1
ATOM 508 C C . ASP A 1 69 ? 38.213 4.132 9.347 1.00 10.36 99 ASP A C 1
ATOM 509 O O . ASP A 1 69 ? 37.494 5.089 9.066 1.00 12.48 99 ASP A O 1
ATOM 514 N N . ILE A 1 70 ? 38.805 3.974 10.515 1.00 10.98 100 ILE A N 1
ATOM 515 C CA . ILE A 1 70 ? 38.511 4.850 11.652 1.00 11.04 100 ILE A CA 1
ATOM 516 C C . ILE A 1 70 ? 39.184 6.207 11.504 1.00 10.15 100 ILE A C 1
ATOM 517 O O . ILE A 1 70 ? 38.731 7.187 12.064 1.00 10.91 100 ILE A O 1
ATOM 522 N N . ARG A 1 71 ? 40.268 6.260 10.723 1.00 8.64 101 ARG A N 1
ATOM 523 C CA . ARG A 1 71 ? 40.941 7.552 10.341 1.00 13.71 101 ARG A CA 1
ATOM 524 C C . ARG A 1 71 ? 39.918 8.534 9.734 1.00 12.98 101 ARG A C 1
ATOM 525 O O . ARG A 1 71 ? 39.746 9.677 10.201 1.00 10.31 101 ARG A O 1
ATOM 533 N N . VAL A 1 72 ? 39.221 8.083 8.706 1.00 11.64 102 VAL A N 1
ATOM 534 C CA . VAL A 1 72 ? 38.231 8.926 8.034 1.00 7.99 102 VAL A CA 1
ATOM 535 C C . VAL A 1 72 ? 37.066 9.309 8.940 1.00 9.84 102 VAL A C 1
ATOM 536 O O . VAL A 1 72 ? 36.504 10.379 8.861 1.00 12.91 102 VAL A O 1
ATOM 543 N N . ILE A 1 73 ? 36.661 8.366 9.769 1.00 8.92 103 ILE A N 1
ATOM 544 C CA . ILE A 1 73 ? 35.639 8.633 10.772 1.00 8.97 103 ILE A CA 1
ATOM 545 C C . ILE A 1 73 ? 36.077 9.742 11.730 1.00 9.26 103 ILE A C 1
ATOM 546 O O . ILE A 1 73 ? 35.320 10.702 12.002 1.00 10.21 103 ILE A O 1
ATOM 551 N N . SER A 1 74 ? 37.319 9.630 12.213 1.00 12.51 104 SER A N 1
ATOM 552 C CA . SER A 1 74 ? 37.838 10.641 13.116 1.00 10.64 104 SER A CA 1
ATOM 553 C C . SER A 1 74 ? 37.917 12.002 12.410 1.00 8.95 104 SER A C 1
ATOM 554 O O . SER A 1 74 ? 37.512 13.014 12.976 1.00 13.22 104 SER A O 1
ATOM 557 N N . GLU A 1 75 ? 38.396 12.003 11.167 1.00 12.20 105 GLU A N 1
ATOM 558 C CA . GLU A 1 75 ? 38.489 13.243 10.399 1.00 9.54 105 GLU A CA 1
ATOM 559 C C . GLU A 1 75 ? 37.110 13.898 10.298 1.00 10.22 105 GLU A C 1
ATOM 560 O O . GLU A 1 75 ? 36.956 15.103 10.469 1.00 11.59 105 GLU A O 1
ATOM 566 N N . ALA A 1 76 ? 36.129 13.086 9.907 1.00 10.24 106 ALA A N 1
ATOM 567 C CA . ALA A 1 76 ? 34.751 13.559 9.794 1.00 10.67 106 ALA A CA 1
ATOM 568 C C . ALA A 1 76 ? 34.204 14.126 11.122 1.00 13.16 106 ALA A C 1
ATOM 569 O O . ALA A 1 76 ? 33.365 15.019 11.098 1.00 13.07 106 ALA A O 1
ATOM 571 N N . GLU A 1 77 ? 34.715 13.674 12.264 1.00 13.08 107 GLU A N 1
ATOM 572 C CA . GLU A 1 77 ? 34.276 14.205 13.562 1.00 16.69 107 GLU A CA 1
ATOM 573 C C . GLU A 1 77 ? 34.710 15.641 13.805 1.00 18.09 107 GLU A C 1
ATOM 574 O O . GLU A 1 77 ? 34.115 16.337 14.638 1.00 23.89 107 GLU A O 1
ATOM 580 N N . LYS A 1 78 ? 35.749 16.077 13.086 1.00 16.74 108 LYS A N 1
ATOM 581 C CA . LYS A 1 78 ? 36.340 17.411 13.268 1.00 20.28 108 LYS A CA 1
ATOM 582 C C . LYS A 1 78 ? 35.398 18.502 12.863 1.00 21.84 108 LYS A C 1
ATOM 583 O O . LYS A 1 78 ? 35.540 19.641 13.341 1.00 23.27 108 LYS A O 1
ATOM 589 N N . ALA A 1 79 ? 34.473 18.190 11.947 1.00 21.29 109 ALA A N 1
ATOM 590 C CA . ALA A 1 79 ? 33.500 19.175 11.472 1.00 23.38 109 ALA A CA 1
ATOM 591 C C . ALA A 1 79 ? 32.066 18.603 11.445 1.00 20.19 109 ALA 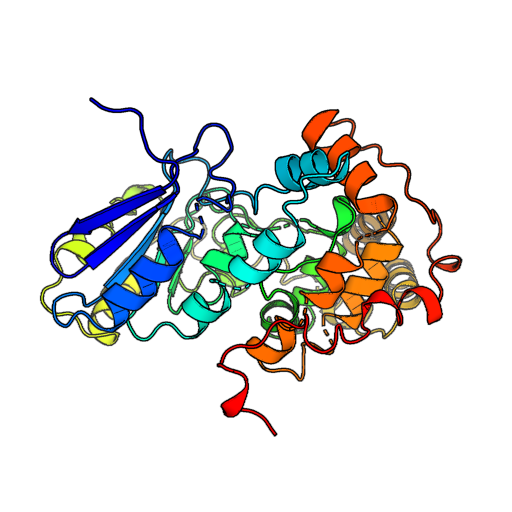A C 1
ATOM 592 O O . ALA A 1 79 ? 31.701 17.716 12.242 1.00 19.55 109 ALA A O 1
ATOM 594 N N . LYS A 1 80 ? 31.231 19.150 10.574 1.00 18.04 110 LYS A N 1
ATOM 595 C CA . LYS A 1 80 ? 29.780 18.901 10.692 1.00 18.82 110 LYS A CA 1
ATOM 596 C C . LYS A 1 80 ? 29.277 17.758 9.830 1.00 19.67 110 LYS A C 1
ATOM 597 O O . LYS A 1 80 ? 28.147 17.293 10.000 1.00 20.49 110 LYS A O 1
ATOM 603 N N . GLN A 1 81 ? 30.093 17.299 8.901 1.00 20.92 111 GLN A N 1
ATOM 604 C CA . GLN A 1 81 ? 29.673 16.168 8.096 1.00 16.40 111 GLN A CA 1
ATOM 605 C C . GLN A 1 81 ? 30.213 14.890 8.735 1.00 14.13 111 GLN A C 1
ATOM 606 O O . GLN A 1 81 ? 31.205 14.293 8.324 1.00 15.95 111 GLN A O 1
ATOM 617 N N . LYS A 1 82 ? 29.482 14.463 9.750 1.00 12.52 112 LYS A N 1
ATOM 618 C CA . LYS A 1 82 ? 29.796 13.264 10.489 1.00 11.73 112 LYS A CA 1
ATOM 619 C C . LYS A 1 82 ? 29.514 12.011 9.690 1.00 12.73 112 LYS A C 1
ATOM 620 O O . LYS A 1 82 ? 28.556 11.945 8.911 1.00 16.14 112 LYS A O 1
ATOM 626 N N . ILE A 1 83 ? 30.339 11.017 9.906 1.00 12.14 113 ILE A N 1
ATOM 627 C CA . ILE A 1 83 ? 30.138 9.716 9.286 1.00 12.03 113 ILE A CA 1
ATOM 628 C C . ILE A 1 83 ? 29.808 8.642 10.346 1.00 10.01 113 ILE A C 1
ATOM 629 O O . ILE A 1 83 ? 29.155 7.643 10.068 1.00 8.59 113 ILE A O 1
ATOM 634 N N . ALA A 1 84 ? 30.272 8.845 11.577 1.00 9.32 114 ALA A N 1
ATOM 635 C CA . ALA A 1 84 ? 30.165 7.807 12.591 1.00 7.62 114 ALA A CA 1
ATOM 636 C C . ALA A 1 84 ? 28.734 7.228 12.824 1.00 6.48 114 ALA A C 1
ATOM 637 O O . ALA A 1 84 ? 28.592 6.035 12.987 1.00 7.56 114 ALA A O 1
ATOM 639 N N . PRO A 1 85 ? 27.707 8.068 12.876 1.00 7.61 115 PRO A N 1
ATOM 640 C CA . PRO A 1 85 ? 26.399 7.483 13.151 1.00 8.59 115 PRO A CA 1
ATOM 641 C C . PRO A 1 85 ? 25.981 6.456 12.099 1.00 8.23 115 PRO A C 1
ATOM 642 O O . PRO A 1 85 ? 25.530 5.380 12.439 1.00 9.97 115 PRO A O 1
ATOM 646 N N . VAL A 1 86 ? 26.224 6.766 10.833 1.00 7.27 116 VAL A N 1
ATOM 647 C CA . VAL A 1 86 ? 25.829 5.859 9.771 1.00 8.59 116 VAL A CA 1
ATOM 648 C C . VAL A 1 86 ? 26.821 4.710 9.657 1.00 6.68 116 VAL A C 1
ATOM 649 O O . VAL A 1 86 ? 26.411 3.539 9.447 1.00 7.11 116 VAL A O 1
ATOM 656 N N . PHE A 1 87 ? 28.120 5.011 9.741 1.00 8.07 117 PHE A N 1
ATOM 657 C CA . PHE A 1 87 ? 29.166 4.007 9.533 1.00 6.67 117 PHE A CA 1
ATOM 658 C C . PHE A 1 87 ? 29.026 2.836 10.504 1.00 7.13 117 PHE A C 1
ATOM 659 O O . PHE A 1 87 ? 28.911 1.692 10.081 1.00 7.40 117 PHE A O 1
ATOM 667 N N . PHE A 1 88 ? 28.999 3.141 11.799 1.00 6.46 118 PHE A N 1
ATOM 668 C CA . PHE A 1 88 ? 28.913 2.081 12.801 1.00 5.39 118 PHE A CA 1
ATOM 669 C C . PHE A 1 88 ? 27.579 1.337 12.671 1.00 6.29 118 PHE A C 1
ATOM 670 O O . PHE A 1 88 ? 27.555 0.091 12.820 1.00 6.73 118 PHE A O 1
ATOM 678 N N . ARG A 1 89 ? 26.478 2.063 12.426 1.00 6.28 119 ARG A N 1
ATOM 679 C CA . ARG A 1 89 ? 25.201 1.384 12.274 1.00 7.47 119 ARG A CA 1
ATOM 680 C C . ARG A 1 89 ? 25.250 0.367 11.131 1.00 5.48 119 ARG A C 1
ATOM 681 O O . ARG A 1 89 ? 24.919 -0.806 11.327 1.00 7.68 119 ARG A O 1
ATOM 689 N N . GLU A 1 90 ? 25.658 0.813 9.953 1.00 7.76 120 GLU A N 1
ATOM 690 C CA . GLU A 1 90 ? 25.645 -0.038 8.776 1.00 6.55 120 GLU A CA 1
ATOM 691 C C . GLU A 1 90 ? 26.764 -1.120 8.856 1.00 4.91 120 GLU A C 1
ATOM 692 O O . GLU A 1 90 ? 26.593 -2.243 8.346 1.00 7.44 120 GLU A O 1
ATOM 698 N N . GLU A 1 91 ? 27.915 -0.780 9.469 1.00 7.79 121 GLU A N 1
ATOM 699 C CA . GLU A 1 91 ? 28.940 -1.801 9.652 1.00 8.02 121 GLU A CA 1
ATOM 700 C C . GLU A 1 91 ? 28.377 -2.932 10.500 1.00 6.76 121 GLU A C 1
ATOM 701 O O . GLU A 1 91 ? 28.548 -4.094 10.155 1.00 6.78 121 GLU A O 1
ATOM 707 N N . TYR A 1 92 ? 27.757 -2.580 11.626 1.00 6.71 122 TYR A N 1
ATOM 708 C CA . TYR A 1 92 ? 27.214 -3.586 12.546 1.00 7.17 122 TYR A CA 1
ATOM 709 C C . TYR A 1 92 ? 26.065 -4.403 11.928 1.00 5.94 122 TYR A C 1
ATOM 710 O O . TYR A 1 92 ? 25.977 -5.634 12.128 1.00 9.05 122 TYR A O 1
ATOM 727 N N . LEU A 1 94 ? 26.078 -5.173 8.803 1.00 7.50 124 LEU A N 1
ATOM 728 C CA . LEU A 1 94 ? 26.789 -6.123 7.966 1.00 7.91 124 LEU A CA 1
ATOM 729 C C . LEU A 1 94 ? 27.447 -7.246 8.777 1.00 5.99 124 LEU A C 1
ATOM 730 O O . LEU A 1 94 ? 27.371 -8.399 8.395 1.00 8.61 124 LEU A O 1
ATOM 735 N N . ASN A 1 95 ? 27.976 -6.945 9.963 1.00 5.60 125 ASN A N 1
ATOM 736 C CA . ASN A 1 95 ? 28.518 -8.038 10.832 1.00 7.43 125 ASN A CA 1
ATOM 737 C C . ASN A 1 95 ? 27.382 -9.032 11.189 1.00 7.02 125 ASN A C 1
ATOM 738 O O . ASN A 1 95 ? 27.576 -10.224 11.148 1.00 8.32 125 ASN A O 1
ATOM 743 N N . ASN A 1 96 ? 26.197 -8.521 11.494 1.00 7.69 126 ASN A N 1
ATOM 744 C CA . ASN A 1 96 ? 25.093 -9.394 11.797 1.00 9.79 126 ASN A CA 1
ATOM 745 C C . ASN A 1 96 ? 24.725 -10.243 10.577 1.00 10.10 126 ASN A C 1
ATOM 746 O O . ASN A 1 96 ? 24.383 -11.425 10.696 1.00 7.64 126 ASN A O 1
ATOM 751 N N . ALA A 1 97 ? 24.755 -9.595 9.411 1.00 9.49 127 ALA A N 1
ATOM 752 C CA . ALA A 1 97 ? 24.386 -10.272 8.151 1.00 13.34 127 ALA A CA 1
ATOM 753 C C . ALA A 1 97 ? 25.354 -11.430 7.876 1.00 8.05 127 ALA A C 1
ATOM 754 O O . ALA A 1 97 ? 24.936 -12.513 7.426 1.00 9.79 127 ALA A O 1
ATOM 756 N N . VAL A 1 98 ? 26.645 -11.207 8.162 1.00 8.48 128 VAL A N 1
ATOM 757 C CA . VAL A 1 98 ? 27.646 -12.253 8.032 1.00 9.72 128 VAL A CA 1
ATOM 758 C C . VAL A 1 98 ? 27.340 -13.374 9.027 1.00 8.24 128 VAL A C 1
ATOM 759 O O . VAL A 1 98 ? 27.288 -14.533 8.662 1.00 8.82 128 VAL A O 1
ATOM 763 N N . GLY A 1 99 ? 27.090 -13.011 10.277 1.00 7.51 129 GLY A N 1
ATOM 764 C CA . GLY A 1 99 ? 26.802 -13.989 11.317 1.00 8.89 129 GLY A CA 1
ATOM 765 C C . GLY A 1 99 ? 25.529 -14.796 11.129 1.00 10.65 129 GLY A C 1
ATOM 766 O O . GLY A 1 99 ? 25.468 -15.968 11.584 1.00 15.72 129 GLY A O 1
ATOM 767 N N . SER A 1 100 ? 24.548 -14.247 10.426 1.00 9.67 130 SER A N 1
ATOM 768 C CA . SER A 1 100 ? 23.304 -14.929 10.170 1.00 9.17 130 SER A CA 1
ATOM 769 C C . SER A 1 100 ? 23.145 -15.360 8.700 1.00 11.22 130 SER A C 1
ATOM 770 O O . SER A 1 100 ? 22.050 -15.670 8.256 1.00 11.67 130 SER A O 1
ATOM 773 N N . CYS A 1 101 ? 24.252 -15.397 7.964 1.00 10.24 131 CYS A N 1
ATOM 774 C CA . CYS A 1 101 ? 24.239 -15.598 6.513 1.00 11.39 131 CYS A CA 1
ATOM 775 C C . CYS A 1 101 ? 23.573 -16.925 6.173 1.00 10.48 131 CYS A C 1
ATOM 776 O O . CYS A 1 101 ? 23.936 -17.957 6.740 1.00 11.62 131 CYS A O 1
ATOM 779 N N . GLN A 1 102 ? 22.631 -16.859 5.223 1.00 11.75 132 GLN A N 1
ATOM 780 C CA . GLN A 1 102 ? 21.773 -17.985 4.869 1.00 15.61 132 GLN A CA 1
ATOM 781 C C . GLN A 1 102 ? 22.355 -18.860 3.763 1.00 18.04 132 GLN A C 1
ATOM 782 O O . GLN A 1 102 ? 21.704 -19.789 3.269 1.00 20.15 132 GLN A O 1
ATOM 788 N N . LYS A 1 103 ? 23.568 -18.540 3.339 1.00 14.80 133 LYS A N 1
ATOM 789 C CA . LYS A 1 103 ? 24.319 -19.424 2.466 1.00 13.22 133 LYS A CA 1
ATOM 790 C C . LYS A 1 103 ? 25.669 -19.666 3.140 1.00 9.87 133 LYS A C 1
ATOM 791 O O . LYS A 1 103 ? 26.092 -18.843 3.955 1.00 9.55 133 LYS A O 1
ATOM 797 N N . PRO A 1 104 ? 26.313 -20.779 2.816 1.00 9.04 134 PRO A N 1
ATOM 798 C CA . PRO A 1 104 ? 27.698 -20.931 3.249 1.00 7.75 134 PRO A CA 1
ATOM 799 C C . PRO A 1 104 ? 28.607 -19.715 2.937 1.00 6.79 134 PRO A C 1
ATOM 800 O O . PRO A 1 104 ? 28.616 -19.225 1.799 1.00 8.21 134 PRO A O 1
ATOM 804 N N . TYR A 1 105 ? 29.351 -19.285 3.949 1.00 6.84 135 TYR A N 1
ATOM 805 C CA . TYR A 1 105 ? 30.188 -18.085 3.920 1.00 4.02 135 TYR A CA 1
ATOM 806 C C . TYR A 1 105 ? 31.598 -18.438 4.400 1.00 9.19 135 TYR A C 1
ATOM 807 O O . TYR A 1 105 ? 31.778 -18.938 5.490 1.00 7.65 135 TYR A O 1
ATOM 816 N N . VAL A 1 106 ? 32.524 -18.264 3.477 1.00 7.07 136 VAL A N 1
ATOM 817 C CA . VAL A 1 106 ? 33.917 -18.579 3.687 1.00 5.75 136 VAL A CA 1
ATOM 818 C C . VAL A 1 106 ? 34.756 -17.318 3.618 1.00 5.45 136 VAL A C 1
ATOM 819 O O . VAL A 1 106 ? 34.740 -16.618 2.591 1.00 9.04 136 VAL A O 1
ATOM 823 N N . ALA A 1 107 ? 35.473 -17.043 4.702 1.00 6.53 137 ALA A N 1
ATOM 824 C CA . ALA A 1 107 ? 36.409 -15.886 4.733 1.00 6.56 137 ALA A CA 1
ATOM 825 C C . ALA A 1 107 ? 37.819 -16.443 4.631 1.00 8.73 137 ALA A C 1
ATOM 826 O O . ALA A 1 107 ? 38.231 -17.278 5.441 1.00 8.57 137 ALA A O 1
ATOM 828 N N . LEU A 1 108 ? 38.558 -15.962 3.632 1.00 7.75 138 LEU A N 1
ATOM 829 C CA . LEU A 1 108 ? 39.948 -16.321 3.427 1.00 5.74 138 LEU A CA 1
ATOM 830 C C . LEU A 1 108 ? 40.874 -15.314 4.121 1.00 6.70 138 LEU A C 1
ATOM 831 O O . LEU A 1 108 ? 41.274 -14.282 3.516 1.00 8.03 138 LEU A O 1
ATOM 836 N N . ILE A 1 109 ? 41.121 -15.538 5.393 1.00 6.95 139 ILE A N 1
ATOM 837 C CA . ILE A 1 109 ? 41.848 -14.533 6.220 1.00 6.17 139 ILE A CA 1
ATOM 838 C C . ILE A 1 109 ? 43.380 -14.754 6.125 1.00 7.26 139 ILE A C 1
ATOM 839 O O . ILE A 1 109 ? 44.077 -15.109 7.102 1.00 7.65 139 ILE A O 1
ATOM 844 N N . HIS A 1 110 ? 43.868 -14.503 4.922 1.00 10.47 140 HIS A N 1
ATOM 845 C CA . HIS A 1 110 ? 45.271 -14.522 4.644 1.00 14.65 140 HIS A CA 1
ATOM 846 C C . HIS A 1 110 ? 45.695 -13.087 4.954 1.00 15.47 140 HIS A C 1
ATOM 847 O O . HIS A 1 110 ? 45.105 -12.129 4.464 1.00 20.78 140 HIS A O 1
ATOM 854 N N . GLY A 1 111 ? 46.690 -12.923 5.781 1.00 15.04 141 GLY A N 1
ATOM 855 C CA . GLY A 1 111 ? 47.233 -11.613 5.997 1.00 9.20 141 GLY A CA 1
ATOM 856 C C . GLY A 1 111 ? 46.561 -10.950 7.183 1.00 9.58 141 GLY A C 1
ATOM 857 O O . GLY A 1 111 ? 45.877 -11.551 8.002 1.00 8.90 141 GLY A O 1
ATOM 858 N N . ILE A 1 112 ? 46.866 -9.674 7.297 1.00 7.86 142 ILE A N 1
ATOM 859 C CA . ILE A 1 112 ? 46.432 -8.900 8.452 1.00 10.12 142 ILE A CA 1
ATOM 860 C C . ILE A 1 112 ? 44.900 -8.895 8.506 1.00 8.40 142 ILE A C 1
ATOM 861 O O . ILE A 1 112 ? 44.230 -8.572 7.503 1.00 8.66 142 ILE A O 1
ATOM 866 N N . THR A 1 113 ? 44.364 -9.258 9.658 1.00 6.90 143 THR A N 1
ATOM 867 C CA . THR A 1 113 ? 42.908 -9.413 9.898 1.00 6.34 143 THR A CA 1
ATOM 868 C C . THR A 1 113 ? 42.639 -8.842 11.297 1.00 9.19 143 THR A C 1
ATOM 869 O O . THR A 1 113 ? 42.848 -9.515 12.299 1.00 6.52 143 THR A O 1
ATOM 881 N N . GLY A 1 115 ? 40.261 -5.897 13.917 1.00 11.01 145 GLY A N 1
ATOM 882 C CA . GLY A 1 115 ? 39.108 -5.002 14.144 1.00 9.70 145 GLY A CA 1
ATOM 883 C C . GLY A 1 115 ? 37.989 -5.290 13.145 1.00 8.35 145 GLY A C 1
ATOM 884 O O . GLY A 1 115 ? 37.471 -6.418 13.091 1.00 7.87 145 GLY A O 1
ATOM 885 N N . GLY A 1 116 ? 37.571 -4.272 12.384 1.00 10.34 146 GLY A N 1
ATOM 886 C CA . GLY A 1 116 ? 36.524 -4.466 11.372 1.00 7.12 146 GLY A CA 1
ATOM 887 C C . GLY A 1 116 ? 36.782 -5.678 10.453 1.00 6.77 146 GLY A C 1
ATOM 888 O O . GLY A 1 116 ? 35.862 -6.291 9.930 1.00 9.92 146 GLY A O 1
ATOM 889 N N . GLY A 1 117 ? 38.067 -5.971 10.156 1.00 7.27 147 GLY A N 1
ATOM 890 C CA . GLY A 1 117 ? 38.378 -7.129 9.358 1.00 6.17 147 GLY A CA 1
ATOM 891 C C . GLY A 1 117 ? 37.933 -8.429 10.003 1.00 7.71 147 GLY A C 1
ATOM 892 O O . GLY A 1 117 ? 37.425 -9.374 9.351 1.00 8.92 147 GLY A O 1
ATOM 893 N N . VAL A 1 118 ? 38.154 -8.529 11.296 1.00 8.17 148 VAL A N 1
ATOM 894 C CA . VAL A 1 118 ? 37.574 -9.634 12.087 1.00 8.01 148 VAL A CA 1
ATOM 895 C C . VAL A 1 118 ? 36.006 -9.681 12.039 1.00 8.16 148 VAL A C 1
ATOM 896 O O . VAL A 1 118 ? 35.435 -10.765 11.908 1.00 9.00 148 VAL A O 1
ATOM 900 N N . GLY A 1 119 ? 35.343 -8.508 12.093 1.00 6.79 149 GLY A N 1
ATOM 901 C CA . GLY A 1 119 ? 33.908 -8.419 12.002 1.00 6.82 149 GLY A CA 1
ATOM 902 C C . GLY A 1 119 ? 33.376 -8.985 10.716 1.00 6.57 149 GLY A C 1
ATOM 903 O O . GLY A 1 119 ? 32.229 -9.406 10.674 1.00 8.30 149 GLY A O 1
ATOM 904 N N . LEU A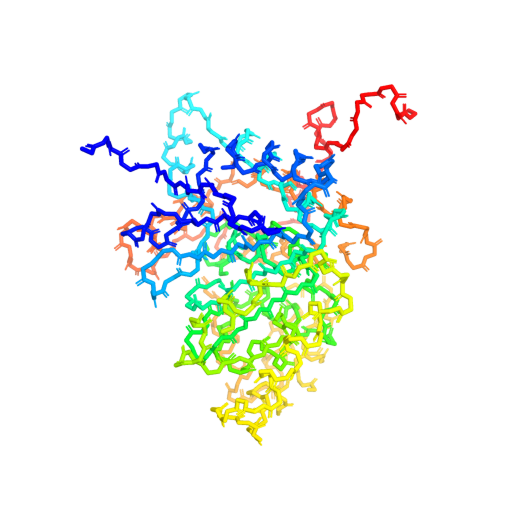 1 120 ? 34.139 -8.926 9.638 1.00 7.56 150 LEU A N 1
ATOM 905 C CA . LEU A 1 120 ? 33.705 -9.436 8.338 1.00 6.63 150 LEU A CA 1
ATOM 906 C C . LEU A 1 120 ? 33.982 -10.921 8.160 1.00 7.26 150 LEU A C 1
ATOM 907 O O . LEU A 1 120 ? 33.659 -11.486 7.095 1.00 8.33 150 LEU A O 1
ATOM 912 N N . SER A 1 121 ? 34.678 -11.525 9.131 1.00 7.49 151 SER A N 1
ATOM 913 C CA . SER A 1 121 ? 35.129 -12.912 8.981 1.00 8.95 151 SER A CA 1
ATOM 914 C C . SER A 1 121 ? 34.717 -13.845 10.115 1.00 6.99 151 SER A C 1
ATOM 915 O O . SER A 1 121 ? 34.097 -14.912 9.879 1.00 7.58 151 SER A O 1
ATOM 918 N N . VAL A 1 122 ? 35.060 -13.463 11.346 1.00 6.64 152 VAL A N 1
ATOM 919 C CA . VAL A 1 122 ? 34.924 -14.416 12.482 1.00 9.07 152 VAL A CA 1
ATOM 920 C C . VAL A 1 122 ? 33.476 -14.913 12.709 1.00 8.52 152 VAL A C 1
ATOM 921 O O . VAL A 1 122 ? 33.268 -16.067 13.118 1.00 9.54 152 VAL A O 1
ATOM 925 N N . HIS A 1 123 ? 32.481 -14.099 12.332 1.00 8.35 153 HIS A N 1
ATOM 926 C CA . HIS A 1 123 ? 31.107 -14.490 12.548 1.00 9.61 153 HIS A CA 1
ATOM 927 C C . HIS A 1 123 ? 30.593 -15.443 11.469 1.00 7.70 153 HIS A C 1
ATOM 928 O O . HIS A 1 123 ? 29.502 -16.022 11.649 1.00 10.08 153 HIS A O 1
ATOM 935 N N . GLY A 1 124 ? 31.348 -15.611 10.374 1.00 9.32 154 GLY A N 1
ATOM 936 C CA . GLY A 1 124 ? 30.893 -16.446 9.297 1.00 9.04 154 GLY A CA 1
ATOM 937 C C . GLY A 1 124 ? 31.140 -17.896 9.650 1.00 10.13 154 GLY A C 1
ATOM 938 O O . GLY A 1 124 ? 31.786 -18.215 10.657 1.00 8.43 154 GLY A O 1
ATOM 939 N N . GLN A 1 125 ? 30.618 -18.780 8.811 1.00 9.28 155 GLN A N 1
ATOM 940 C CA . GLN A 1 125 ? 30.620 -20.175 9.101 1.00 8.26 155 GLN A CA 1
ATOM 941 C C . GLN A 1 125 ? 32.011 -20.756 9.031 1.00 9.19 155 GLN A C 1
ATOM 942 O O . GLN A 1 125 ? 32.365 -21.634 9.805 1.00 10.43 155 GLN A O 1
ATOM 948 N N . PHE A 1 126 ? 32.817 -20.223 8.107 1.00 7.46 156 PHE A N 1
ATOM 949 C CA . PHE A 1 126 ? 34.132 -20.773 7.834 1.00 7.95 156 PHE A CA 1
ATOM 950 C C . PHE A 1 126 ? 35.168 -19.645 7.729 1.00 10.04 156 PHE A C 1
ATOM 951 O O . PHE A 1 126 ? 34.925 -18.647 7.031 1.00 7.82 156 PHE A O 1
ATOM 959 N N . ARG A 1 127 ? 36.300 -19.816 8.403 1.00 6.59 157 ARG A N 1
ATOM 960 C CA . ARG A 1 127 ? 37.413 -18.812 8.352 1.00 5.77 157 ARG A CA 1
ATOM 961 C C . ARG A 1 127 ? 38.676 -19.598 8.158 1.00 8.13 157 ARG A C 1
ATOM 962 O O . ARG A 1 127 ? 39.077 -20.352 9.059 1.00 7.51 157 ARG A O 1
ATOM 970 N N . VAL A 1 128 ? 39.346 -19.333 7.022 1.00 7.30 158 VAL A N 1
ATOM 971 C CA . VAL A 1 128 ? 40.583 -20.049 6.656 1.00 7.14 158 VAL A CA 1
ATOM 972 C C . VAL A 1 128 ? 41.782 -19.104 6.867 1.00 8.44 158 VAL A C 1
ATOM 973 O O . VAL A 1 128 ? 41.939 -18.121 6.115 1.00 7.06 158 VAL A O 1
ATOM 977 N N . ALA A 1 129 ? 42.630 -19.430 7.827 1.00 9.40 159 ALA A N 1
ATOM 978 C CA . ALA A 1 129 ? 43.829 -18.743 8.089 1.00 6.38 159 ALA A CA 1
ATOM 979 C C . ALA A 1 129 ? 44.953 -19.382 7.269 1.00 5.35 159 ALA A C 1
ATOM 980 O O . ALA A 1 129 ? 44.900 -20.577 6.956 1.00 10.04 159 ALA A O 1
ATOM 982 N N . THR A 1 130 ? 46.008 -18.607 6.987 1.00 6.99 160 THR A N 1
ATOM 983 C CA . THR A 1 130 ? 47.278 -19.117 6.507 1.00 8.46 160 THR A CA 1
ATOM 984 C C . THR A 1 130 ? 48.345 -18.696 7.520 1.00 6.46 160 THR A C 1
ATOM 985 O O . THR A 1 130 ? 48.072 -17.971 8.480 1.00 7.09 160 THR A O 1
ATOM 989 N N . GLU A 1 131 ? 49.589 -19.080 7.267 1.00 7.93 161 GLU A N 1
ATOM 990 C CA . GLU A 1 131 ? 50.724 -18.675 8.104 1.00 8.42 161 GLU A CA 1
ATOM 991 C C . GLU A 1 131 ? 50.921 -17.159 8.181 1.00 8.05 161 GLU A C 1
ATOM 992 O O . GLU A 1 131 ? 51.654 -16.691 9.065 1.00 7.67 161 GLU A O 1
ATOM 998 N N . LYS A 1 132 ? 50.368 -16.442 7.197 1.00 6.33 162 LYS A N 1
ATOM 999 C CA . LYS A 1 132 ? 50.479 -15.016 7.140 1.00 7.97 162 LYS A CA 1
ATOM 1000 C C . LYS A 1 132 ? 49.350 -14.243 7.871 1.00 10.00 162 LYS A C 1
ATOM 1001 O O . LYS A 1 132 ? 49.404 -12.993 7.943 1.00 11.70 162 LYS A O 1
ATOM 1005 N N . CYS A 1 133 ? 48.361 -14.964 8.401 1.00 8.56 163 CYS A N 1
ATOM 1006 C CA . CYS A 1 133 ? 47.256 -14.340 9.117 1.00 7.75 163 CYS A CA 1
ATOM 1007 C C . CYS A 1 133 ? 47.831 -13.680 10.328 1.00 7.11 163 CYS A C 1
ATOM 1008 O O . CYS A 1 133 ? 48.642 -14.226 11.007 1.00 10.20 163 CYS A O 1
ATOM 1011 N N . LEU A 1 134 ? 47.423 -12.432 10.555 1.00 7.15 164 LEU A N 1
ATOM 1012 C CA . LEU A 1 134 ? 47.852 -11.676 11.734 1.00 7.29 164 LEU A CA 1
ATOM 1013 C C . LEU A 1 134 ? 46.566 -11.094 12.315 1.00 7.69 164 LEU A C 1
ATOM 1014 O O . LEU A 1 134 ? 45.945 -10.189 11.706 1.00 9.34 164 LEU A O 1
ATOM 1019 N N . PHE A 1 135 ? 46.155 -11.633 13.457 1.00 6.49 165 PHE A N 1
ATOM 1020 C CA . PHE A 1 135 ? 44.911 -11.258 14.107 1.00 7.97 165 PHE A CA 1
ATOM 1021 C C . PHE A 1 135 ? 45.237 -10.320 15.270 1.00 8.21 165 PHE A C 1
ATOM 1022 O O . PHE A 1 135 ? 46.181 -10.511 15.992 1.00 9.12 165 PHE A O 1
ATOM 1030 N N . ALA A 1 136 ? 44.371 -9.352 15.483 1.00 8.81 166 ALA A N 1
ATOM 1031 C CA . ALA A 1 136 ? 44.305 -8.617 16.741 1.00 5.77 166 ALA A CA 1
ATOM 1032 C C . ALA A 1 136 ? 42.945 -7.899 16.795 1.00 6.86 166 ALA A C 1
ATOM 1033 O O . ALA A 1 136 ? 42.299 -7.648 15.753 1.00 7.54 166 ALA A O 1
ATOM 1043 N N . PRO A 1 138 ? 42.735 -4.513 18.228 1.00 9.20 168 PRO A N 1
ATOM 1044 C CA . PRO A 1 138 ? 43.668 -3.546 18.800 1.00 11.02 168 PRO A CA 1
ATOM 1045 C C . PRO A 1 138 ? 42.992 -2.248 19.295 1.00 10.98 168 PRO A C 1
ATOM 1046 O O . PRO A 1 138 ? 43.682 -1.227 19.459 1.00 10.96 168 PRO A O 1
ATOM 1050 N N . GLU A 1 139 ? 41.690 -2.298 19.631 1.00 8.90 169 GLU A N 1
ATOM 1051 C CA . GLU A 1 139 ? 40.935 -1.062 19.803 1.00 9.71 169 GLU A CA 1
ATOM 1052 C C . GLU A 1 139 ? 41.218 -0.323 21.122 1.00 10.21 169 GLU A C 1
ATOM 1053 O O . GLU A 1 139 ? 41.008 0.910 21.179 1.00 9.32 169 GLU A O 1
ATOM 1059 N N . THR A 1 140 ? 41.599 -1.036 22.188 1.00 10.17 170 THR A N 1
ATOM 1060 C CA . THR A 1 140 ? 41.836 -0.292 23.457 1.00 8.97 170 THR A CA 1
ATOM 1061 C C . THR A 1 140 ? 43.087 0.641 23.318 1.00 13.59 170 THR A C 1
ATOM 1062 O O . THR A 1 140 ? 43.282 1.579 24.118 1.00 12.19 170 THR A O 1
ATOM 1066 N N . ALA A 1 141 ? 43.919 0.377 22.292 1.00 11.69 171 ALA A N 1
ATOM 1067 C CA . ALA A 1 141 ? 45.090 1.195 22.028 1.00 11.65 171 ALA A CA 1
ATOM 1068 C C . ALA A 1 141 ? 44.728 2.488 21.297 1.00 10.77 171 ALA A C 1
ATOM 1069 O O . ALA A 1 141 ? 45.594 3.381 21.172 1.00 10.95 171 ALA A O 1
ATOM 1071 N N . ILE A 1 142 ? 43.509 2.553 20.745 1.00 9.34 172 ILE A N 1
ATOM 1072 C CA . ILE A 1 142 ? 43.097 3.722 19.972 1.00 8.71 172 ILE A CA 1
ATOM 1073 C C . ILE A 1 142 ? 41.865 4.423 20.520 1.00 11.19 172 ILE A C 1
ATOM 1074 O O . ILE A 1 142 ? 41.312 5.306 19.887 1.00 13.33 172 ILE A O 1
ATOM 1079 N N . GLY A 1 143 ? 41.502 4.112 21.752 1.00 7.82 173 GLY A N 1
ATOM 1080 C CA . GLY A 1 143 ? 40.456 4.854 22.398 1.00 7.11 173 GLY A CA 1
ATOM 1081 C C . GLY A 1 143 ? 39.071 4.417 22.012 1.00 9.15 173 GLY A C 1
ATOM 1082 O O . GLY A 1 143 ? 38.133 5.199 22.158 1.00 10.86 173 GLY A O 1
ATOM 1083 N N . LEU A 1 144 ? 38.943 3.203 21.476 1.00 9.03 174 LEU A N 1
ATOM 1084 C CA . LEU A 1 144 ? 37.662 2.635 21.168 1.00 6.00 174 LEU A CA 1
ATOM 1085 C C . LEU A 1 144 ? 37.470 1.361 22.045 1.00 9.77 174 LEU A C 1
ATOM 1086 O O . LEU A 1 144 ? 37.742 1.381 23.228 1.00 7.02 174 LEU A O 1
ATOM 1091 N N . PHE A 1 145 ? 36.937 0.282 21.488 1.00 7.30 175 PHE A N 1
ATOM 1092 C CA . PHE A 1 145 ? 36.681 -0.958 22.226 1.00 6.94 175 PHE A CA 1
ATOM 1093 C C . PHE A 1 145 ? 36.521 -2.007 21.092 1.00 5.24 175 PHE A C 1
ATOM 1094 O O . PHE A 1 145 ? 36.311 -1.648 19.934 1.00 6.62 175 PHE A O 1
ATOM 1102 N N . PRO A 1 146 ? 36.556 -3.299 21.424 1.00 7.99 176 PRO A N 1
ATOM 1103 C CA . PRO A 1 146 ? 36.546 -4.332 20.349 1.00 6.86 176 PRO A CA 1
ATOM 1104 C C . PRO A 1 146 ? 35.169 -4.567 19.858 1.00 7.95 176 PRO A C 1
ATOM 1105 O O . PRO A 1 146 ? 34.425 -5.405 20.394 1.00 9.41 176 PRO A O 1
ATOM 1109 N N . ASP A 1 147 ? 34.821 -3.787 18.869 1.00 6.20 177 ASP A N 1
ATOM 1110 C CA . ASP A 1 147 ? 33.427 -3.716 18.412 1.00 6.22 177 ASP A CA 1
ATOM 1111 C C . ASP A 1 147 ? 33.211 -4.809 17.333 1.00 7.91 177 ASP A C 1
ATOM 1112 O O . ASP A 1 147 ? 33.813 -5.877 17.402 1.00 8.72 177 ASP A O 1
ATOM 1117 N N . VAL A 1 148 ? 32.328 -4.524 16.365 1.00 8.36 178 VAL A N 1
ATOM 1118 C CA . VAL A 1 148 ? 31.996 -5.470 15.259 1.00 5.05 178 VAL A CA 1
ATOM 1119 C C . VAL A 1 148 ? 31.683 -6.861 15.816 1.00 7.40 178 VAL A C 1
ATOM 1120 O O . VAL A 1 148 ? 31.896 -7.882 15.122 1.00 7.81 178 VAL A O 1
ATOM 1124 N N . GLY A 1 149 ? 30.995 -6.876 16.964 1.00 7.39 179 GLY A N 1
ATOM 1125 C CA . GLY A 1 149 ? 30.605 -8.154 17.561 1.00 8.35 179 GLY A CA 1
ATOM 1126 C C . GLY A 1 149 ? 31.650 -8.818 18.438 1.00 5.79 179 GLY A C 1
ATOM 1127 O O . GLY A 1 149 ? 31.503 -9.961 18.861 1.00 8.30 179 GLY A O 1
ATOM 1128 N N . GLY A 1 150 ? 32.715 -8.087 18.727 1.00 7.54 180 GLY A N 1
ATOM 1129 C CA . GLY A 1 150 ? 33.701 -8.545 19.685 1.00 7.95 180 GLY A CA 1
ATOM 1130 C C . GLY A 1 150 ? 33.063 -8.917 21.012 1.00 7.21 180 GLY A C 1
ATOM 1131 O O . GLY A 1 150 ? 33.500 -9.869 21.688 1.00 6.45 180 GLY A O 1
ATOM 1132 N N . GLY A 1 151 ? 32.058 -8.147 21.450 1.00 6.73 181 GLY A N 1
ATOM 1133 C CA . GLY A 1 151 ? 31.358 -8.458 22.678 1.00 8.26 181 GLY A CA 1
ATOM 1134 C C . GLY A 1 151 ? 30.627 -9.812 22.693 1.00 9.02 181 GLY A C 1
ATOM 1135 O O . GLY A 1 151 ? 30.355 -10.371 23.765 1.00 10.10 181 GLY A O 1
ATOM 1136 N N . TYR A 1 152 ? 30.362 -10.373 21.499 1.00 6.07 182 TYR A N 1
ATOM 1137 C CA . TYR A 1 152 ? 29.725 -11.686 21.340 1.00 8.26 182 TYR A CA 1
ATOM 1138 C C . TYR A 1 152 ? 30.820 -12.774 21.233 1.00 6.44 182 TYR A C 1
ATOM 1139 O O . TYR A 1 152 ? 30.839 -13.751 21.988 1.00 9.37 182 TYR A O 1
ATOM 1148 N N . PHE A 1 153 ? 31.756 -12.639 20.272 1.00 7.89 183 PHE A N 1
ATOM 1149 C CA . PHE A 1 153 ? 32.643 -13.743 19.976 1.00 8.29 183 PHE A CA 1
ATOM 1150 C C . PHE A 1 153 ? 33.780 -13.858 21.004 1.00 5.68 183 PHE A C 1
ATOM 1151 O O . PHE A 1 153 ? 34.182 -14.967 21.321 1.00 8.18 183 PHE A O 1
ATOM 1159 N N . LEU A 1 154 ? 34.260 -12.719 21.526 1.00 6.13 184 LEU A N 1
ATOM 1160 C CA . LEU A 1 154 ? 35.398 -12.772 22.456 1.00 6.65 184 LEU A CA 1
ATOM 1161 C C . LEU A 1 154 ? 35.115 -13.595 23.752 1.00 6.82 184 LEU A C 1
ATOM 1162 O O . LEU A 1 154 ? 35.889 -14.466 24.104 1.00 9.79 184 LEU A O 1
ATOM 1167 N N . PRO A 1 155 ? 33.971 -13.328 24.450 1.00 7.61 185 PRO A N 1
ATOM 1168 C CA . PRO A 1 155 ? 33.723 -14.135 25.674 1.00 9.31 185 PRO A CA 1
ATOM 1169 C C . PRO A 1 155 ? 33.521 -15.585 25.379 1.00 10.13 185 PRO A C 1
ATOM 1170 O O . PRO A 1 155 ? 33.678 -16.397 26.279 1.00 12.08 185 PRO A O 1
ATOM 1174 N N . ARG A 1 156 ? 33.141 -15.915 24.139 1.00 8.08 186 ARG A N 1
ATOM 1175 C CA . ARG A 1 156 ? 32.866 -17.285 23.717 1.00 10.16 186 ARG A CA 1
ATOM 1176 C C . ARG A 1 156 ? 34.097 -18.128 23.286 1.00 9.11 186 ARG A C 1
ATOM 1177 O O . ARG A 1 156 ? 33.984 -19.364 23.062 1.00 11.40 186 ARG A O 1
ATOM 1185 N N . LEU A 1 157 ? 35.248 -17.488 23.218 1.00 9.22 187 LEU A N 1
ATOM 1186 C CA . LEU A 1 157 ? 36.494 -18.210 23.049 1.00 10.65 187 LEU A CA 1
ATOM 1187 C C . LEU A 1 157 ? 36.798 -18.915 24.372 1.00 9.78 187 LEU A C 1
ATOM 1188 O O . LEU A 1 157 ? 36.177 -18.652 25.392 1.00 11.38 187 LEU A O 1
ATOM 1193 N N . GLN A 1 158 ? 37.775 -19.804 24.355 1.00 7.86 188 GLN A N 1
ATOM 1194 C CA . GLN A 1 158 ? 37.974 -20.634 25.515 1.00 7.38 188 GLN A CA 1
ATOM 1195 C C . GLN A 1 158 ? 38.357 -19.823 26.735 1.00 8.47 188 GLN A C 1
ATOM 1196 O O . GLN A 1 158 ? 39.140 -18.869 26.655 1.00 8.43 188 GLN A O 1
ATOM 1202 N N . GLY A 1 159 ? 37.853 -20.257 27.876 1.00 10.66 189 GLY A N 1
ATOM 1203 C CA . GLY A 1 159 ? 38.130 -19.594 29.120 1.00 11.21 189 GLY A CA 1
ATOM 1204 C C . GLY A 1 159 ? 37.950 -18.102 29.005 1.00 9.96 189 GLY A C 1
ATOM 1205 O O . GLY A 1 159 ? 36.880 -17.626 28.529 1.00 9.53 189 GLY A O 1
ATOM 1206 N N . LYS A 1 160 ? 38.980 -17.363 29.446 1.00 8.32 190 LYS A N 1
ATOM 1207 C CA . LYS A 1 160 ? 38.972 -15.942 29.399 1.00 6.65 190 LYS A CA 1
ATOM 1208 C C . LYS A 1 160 ? 39.921 -15.440 28.304 1.00 9.59 190 LYS A C 1
ATOM 1209 O O . LYS A 1 160 ? 40.316 -14.291 28.300 1.00 8.51 190 LYS A O 1
ATOM 1215 N N . LEU A 1 161 ? 40.265 -16.319 27.362 1.00 8.59 191 LEU A N 1
ATOM 1216 C CA . LEU A 1 161 ? 41.158 -15.968 26.257 1.00 7.22 191 LEU A CA 1
ATOM 1217 C C . LEU A 1 161 ? 40.710 -14.669 25.579 1.00 8.73 191 LEU A C 1
ATOM 1218 O O . LEU A 1 161 ? 41.552 -13.797 25.286 1.00 8.69 191 LEU A O 1
ATOM 1223 N N . GLY A 1 162 ? 39.413 -14.563 25.282 1.00 9.63 192 GLY A N 1
ATOM 1224 C CA . GLY A 1 162 ? 38.892 -13.393 24.606 1.00 9.91 192 GLY A CA 1
ATOM 1225 C C . GLY A 1 162 ? 38.999 -12.113 25.395 1.00 9.38 192 GLY A C 1
ATOM 1226 O O . GLY A 1 162 ? 39.160 -11.040 24.834 1.00 9.19 192 GLY A O 1
ATOM 1227 N N . TYR A 1 163 ? 38.878 -12.218 26.723 1.00 8.56 193 TYR A N 1
ATOM 1228 C CA . TYR A 1 163 ? 39.031 -11.035 27.576 1.00 6.97 193 TYR A CA 1
ATOM 1229 C C . TYR A 1 163 ? 40.469 -10.520 27.488 1.00 6.55 193 TYR A C 1
ATOM 1230 O O . TYR A 1 163 ? 40.714 -9.329 27.393 1.00 10.90 193 TYR A O 1
ATOM 1239 N N . PHE A 1 164 ? 41.408 -11.463 27.556 1.00 6.19 194 PHE A N 1
ATOM 1240 C CA . PHE A 1 164 ? 42.833 -11.157 27.397 1.00 9.58 194 PHE A CA 1
ATOM 1241 C C . PHE A 1 164 ? 43.118 -10.493 26.049 1.00 7.40 194 PHE A C 1
ATOM 1242 O O . PHE A 1 164 ? 43.668 -9.368 25.989 1.00 7.36 194 PHE A O 1
ATOM 1250 N N . LEU A 1 165 ? 42.641 -11.129 24.976 1.00 7.55 195 LEU A N 1
ATOM 1251 C CA . LEU A 1 165 ? 42.766 -10.519 23.657 1.00 7.07 195 LEU A CA 1
ATOM 1252 C C . LEU A 1 165 ? 42.180 -9.120 23.528 1.00 5.64 195 LEU A C 1
ATOM 1253 O O . LEU A 1 165 ? 42.840 -8.222 22.920 1.00 9.30 195 LEU A O 1
ATOM 1258 N N . ALA A 1 166 ? 40.986 -8.933 24.091 1.00 8.57 196 ALA A N 1
ATOM 1259 C CA . ALA A 1 166 ? 40.232 -7.681 24.008 1.00 7.79 196 ALA A CA 1
ATOM 1260 C C . ALA A 1 166 ? 40.936 -6.530 24.732 1.00 10.16 196 ALA A C 1
ATOM 1261 O O . ALA A 1 166 ? 41.029 -5.387 24.250 1.00 9.88 196 ALA A O 1
ATOM 1263 N N . LEU A 1 167 ? 41.433 -6.818 25.929 1.00 9.95 197 LEU A N 1
ATOM 1264 C CA . LEU A 1 167 ? 41.964 -5.762 26.760 1.00 9.38 197 LEU A CA 1
ATOM 1265 C C . LEU A 1 167 ? 43.361 -5.352 26.368 1.00 12.16 197 LEU A C 1
ATOM 1266 O O . LEU A 1 167 ? 43.688 -4.149 26.443 1.00 12.87 197 LEU A O 1
ATOM 1271 N N . THR A 1 168 ? 44.183 -6.322 25.959 1.00 8.20 198 THR A N 1
ATOM 1272 C CA . THR A 1 168 ? 45.610 -6.111 25.664 1.00 9.09 198 THR A CA 1
ATOM 1273 C C . THR A 1 168 ? 45.968 -5.908 24.187 1.00 8.16 198 THR A C 1
ATOM 1274 O O . THR A 1 168 ? 47.105 -5.545 23.856 1.00 10.08 198 THR A O 1
ATOM 1278 N N . GLY A 1 169 ? 45.026 -6.246 23.297 1.00 10.71 199 GLY A N 1
ATOM 1279 C CA . GLY A 1 169 ? 45.273 -6.268 21.849 1.00 8.10 199 GLY A CA 1
ATOM 1280 C C . GLY A 1 169 ? 46.327 -7.257 21.393 1.00 8.18 199 GLY A C 1
ATOM 1281 O O . GLY A 1 169 ? 46.964 -7.072 20.353 1.00 8.68 199 GLY A O 1
ATOM 1282 N N . PHE A 1 170 ? 46.550 -8.286 22.183 1.00 7.34 200 PHE A N 1
ATOM 1283 C CA . PHE A 1 170 ? 47.572 -9.314 21.851 1.00 9.64 200 PHE A CA 1
ATOM 1284 C C . PHE A 1 170 ? 47.365 -9.817 20.417 1.00 8.68 200 PHE A C 1
ATOM 1285 O O . PHE A 1 170 ? 46.245 -10.150 20.023 1.00 7.68 200 PHE A O 1
ATOM 1293 N N . ARG A 1 171 ? 48.471 -9.891 19.658 1.00 9.41 201 ARG A N 1
ATOM 1294 C CA . ARG A 1 171 ? 48.490 -10.393 18.296 1.00 10.86 201 ARG A CA 1
ATOM 1295 C C . ARG A 1 171 ? 48.687 -11.886 18.267 1.00 11.55 201 ARG A C 1
ATOM 1296 O O . ARG A 1 171 ? 49.543 -12.438 19.021 1.00 10.63 201 ARG A O 1
ATOM 1304 N N . LEU A 1 172 ? 47.909 -12.551 17.413 1.00 6.20 202 LEU A N 1
ATOM 1305 C CA . LEU A 1 172 ? 48.132 -13.974 17.125 1.00 7.54 202 LEU A CA 1
ATOM 1306 C C . LEU A 1 172 ? 48.470 -14.075 15.644 1.00 11.56 202 LEU A C 1
ATOM 1307 O O . LEU A 1 172 ? 47.844 -13.390 14.819 1.00 8.65 202 LEU A O 1
ATOM 1312 N N . LYS A 1 173 ? 49.420 -14.949 15.321 1.00 8.29 203 LYS A N 1
ATOM 1313 C CA . LYS A 1 173 ? 49.911 -15.116 13.956 1.00 8.74 203 LYS A CA 1
ATOM 1314 C C . LYS A 1 173 ? 49.709 -16.532 13.502 1.00 9.59 203 LYS A C 1
ATOM 1315 O O . LYS A 1 173 ? 49.891 -17.521 14.272 1.00 10.16 203 LYS A O 1
ATOM 1321 N N . GLY A 1 174 ? 49.357 -16.668 12.246 1.00 7.42 204 GLY A N 1
ATOM 1322 C CA . GLY A 1 174 ? 49.386 -17.988 11.624 1.00 8.49 204 GLY A CA 1
ATOM 1323 C C . GLY A 1 174 ? 48.507 -19.038 12.255 1.00 8.56 204 GLY A C 1
ATOM 1324 O O . GLY A 1 174 ? 47.354 -18.767 12.589 1.00 8.51 204 GLY A O 1
ATOM 1325 N N . ARG A 1 175 ? 49.088 -20.219 12.455 1.00 9.75 205 ARG A N 1
ATOM 1326 C CA . ARG A 1 175 ? 48.301 -21.318 13.029 1.00 11.03 205 ARG A CA 1
ATOM 1327 C C . ARG A 1 175 ? 47.747 -21.031 14.439 1.00 7.95 205 ARG A C 1
ATOM 1328 O O . ARG A 1 175 ? 46.717 -21.604 14.825 1.00 9.51 205 ARG A O 1
ATOM 1336 N N . ASP A 1 176 ? 48.334 -20.077 15.156 1.00 7.37 206 ASP A N 1
ATOM 1337 C CA . ASP A 1 176 ? 47.769 -19.669 16.463 1.00 8.80 206 ASP A CA 1
ATOM 1338 C C . ASP A 1 176 ? 46.331 -19.089 16.323 1.00 6.54 206 ASP A C 1
ATOM 1339 O O . ASP A 1 176 ? 45.547 -19.132 17.276 1.00 8.09 206 ASP A O 1
ATOM 1344 N N . VAL A 1 177 ? 46.059 -18.475 15.182 1.00 7.71 207 VAL A N 1
ATOM 1345 C CA . VAL A 1 177 ? 44.713 -17.913 14.921 1.00 7.97 207 VAL A CA 1
ATOM 1346 C C . VAL A 1 177 ? 43.663 -19.020 14.876 1.00 7.19 207 VAL A C 1
ATOM 1347 O O . VAL A 1 177 ? 42.517 -18.884 15.393 1.00 9.93 207 VAL A O 1
ATOM 1351 N N . TYR A 1 178 ? 44.084 -20.142 14.271 1.00 8.55 208 TYR A N 1
ATOM 1352 C CA . TYR A 1 178 ? 43.282 -21.346 14.263 1.00 9.29 208 TYR A CA 1
ATOM 1353 C C . TYR A 1 178 ? 43.188 -21.990 15.679 1.00 9.84 208 TYR A C 1
ATOM 1354 O O . TYR A 1 178 ? 42.100 -22.348 16.145 1.00 9.63 208 TYR A O 1
ATOM 1363 N N . ARG A 1 179 ? 44.325 -22.086 16.356 1.00 9.23 209 ARG A N 1
ATOM 1364 C CA . ARG A 1 179 ? 44.329 -22.735 17.683 1.00 10.53 209 ARG A CA 1
ATOM 1365 C C . ARG A 1 179 ? 43.428 -21.958 18.652 1.00 9.70 209 ARG A C 1
ATOM 1366 O O . ARG A 1 179 ? 42.771 -22.554 19.527 1.00 11.76 209 ARG A O 1
ATOM 1374 N N . ALA A 1 180 ? 43.413 -20.634 18.477 1.00 9.75 210 ALA A N 1
ATOM 1375 C CA . ALA A 1 180 ? 42.554 -19.737 19.271 1.00 9.41 210 ALA A CA 1
ATOM 1376 C C . ALA A 1 180 ? 41.058 -19.842 18.987 1.00 10.80 210 ALA A C 1
ATOM 1377 O O . ALA A 1 180 ? 40.237 -19.288 19.761 1.00 12.32 210 ALA A O 1
ATOM 1379 N N . GLY A 1 181 ? 40.688 -20.503 17.889 1.00 9.56 211 GLY A N 1
ATOM 1380 C CA . GLY A 1 181 ? 39.284 -20.668 17.521 1.00 11.74 211 GLY A CA 1
ATOM 1381 C C . GLY A 1 181 ? 38.747 -19.523 16.675 1.00 13.66 211 GLY A C 1
ATOM 1382 O O . GLY A 1 181 ? 37.576 -19.525 16.329 1.00 13.96 211 GLY A O 1
ATOM 1383 N N . ILE A 1 182 ? 39.596 -18.584 16.276 1.00 8.32 212 ILE A N 1
ATOM 1384 C CA . ILE A 1 182 ? 39.177 -17.470 15.451 1.00 8.03 212 ILE A CA 1
ATOM 1385 C C . ILE A 1 182 ? 39.067 -17.972 13.998 1.00 12.21 212 ILE A C 1
ATOM 1386 O O . ILE A 1 182 ? 38.066 -17.694 13.360 1.00 8.82 212 ILE A O 1
ATOM 1391 N N . ALA A 1 183 ? 40.074 -18.678 13.512 1.00 9.88 213 ALA A N 1
ATOM 1392 C CA . ALA A 1 183 ? 39.956 -19.414 12.254 1.00 5.51 213 ALA A CA 1
ATOM 1393 C C . ALA A 1 183 ? 39.412 -20.815 12.533 1.00 10.22 213 ALA A C 1
ATOM 1394 O O . ALA A 1 183 ? 39.731 -21.426 13.565 1.00 11.99 213 ALA A O 1
ATOM 1396 N N . THR A 1 184 ? 38.611 -21.312 11.593 1.00 5.61 214 THR A N 1
ATOM 1397 C CA . THR A 1 184 ? 38.040 -22.661 11.656 1.00 3.55 214 THR A CA 1
ATOM 1398 C C . THR A 1 184 ? 38.986 -23.687 10.973 1.00 5.72 214 THR A C 1
ATOM 1399 O O . THR A 1 184 ? 38.899 -24.912 11.273 1.00 7.67 214 THR A O 1
ATOM 1403 N N . HIS A 1 185 ? 39.812 -23.202 10.022 1.00 6.28 215 HIS A N 1
ATOM 1404 C CA . HIS A 1 185 ? 40.710 -24.018 9.223 1.00 10.45 215 HIS A CA 1
ATOM 1405 C C . HIS A 1 185 ? 41.992 -23.271 8.944 1.00 8.28 215 HIS A C 1
ATOM 1406 O O . HIS A 1 185 ? 42.055 -22.047 9.065 1.00 7.75 215 HIS A O 1
ATOM 1413 N N . PHE A 1 186 ? 43.019 -24.035 8.602 1.00 8.85 216 PHE A N 1
ATOM 1414 C CA . PHE A 1 186 ? 44.305 -23.513 8.304 1.00 7.51 216 PHE A CA 1
ATOM 1415 C C . PHE A 1 186 ? 44.841 -24.159 7.038 1.00 12.89 216 PHE A C 1
ATOM 1416 O O . PHE A 1 186 ? 44.810 -25.373 6.920 1.00 13.68 216 PHE A O 1
ATOM 1424 N N . VAL A 1 187 ? 45.377 -23.350 6.131 1.00 9.45 217 VAL A N 1
ATOM 1425 C CA . VAL A 1 187 ? 45.971 -23.812 4.877 1.00 7.34 217 VAL A CA 1
ATOM 1426 C C . VAL A 1 187 ? 47.287 -23.068 4.670 1.00 9.94 217 VAL A C 1
ATOM 1427 O O . VAL A 1 187 ? 47.336 -21.836 4.902 1.00 10.12 217 VAL A O 1
ATOM 1434 N N . ASP A 1 188 ? 48.335 -23.765 4.228 1.00 9.37 218 ASP A N 1
ATOM 1435 C CA . ASP A 1 188 ? 49.556 -23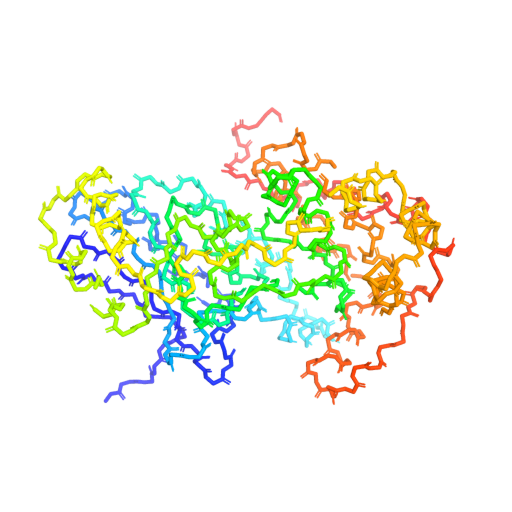.043 3.899 1.00 9.31 218 ASP A CA 1
ATOM 1436 C C . ASP A 1 188 ? 49.250 -22.087 2.738 1.00 9.26 218 ASP A C 1
ATOM 1437 O O . ASP A 1 188 ? 48.497 -22.436 1.838 1.00 11.50 218 ASP A O 1
ATOM 1442 N N . SER A 1 189 ? 49.842 -20.885 2.754 1.00 7.33 219 SER A N 1
ATOM 1443 C CA . SER A 1 189 ? 49.512 -19.900 1.732 1.00 10.21 219 SER A CA 1
ATOM 1444 C C . SER A 1 189 ? 49.810 -20.400 0.300 1.00 8.71 219 SER A C 1
ATOM 1445 O O . SER A 1 189 ? 49.116 -20.022 -0.657 1.00 10.46 219 SER A O 1
ATOM 1448 N N . GLU A 1 190 ? 50.830 -21.237 0.140 1.00 9.68 220 GLU A N 1
ATOM 1449 C CA . GLU A 1 190 ? 51.171 -21.767 -1.180 1.00 10.74 220 GLU A CA 1
ATOM 1450 C C . GLU A 1 190 ? 50.029 -22.572 -1.822 1.00 13.76 220 GLU A C 1
ATOM 1451 O O . GLU A 1 190 ? 50.013 -22.758 -3.055 1.00 11.66 220 GLU A O 1
ATOM 1457 N N . LYS A 1 191 ? 49.090 -23.069 -1.007 1.00 8.06 221 LYS A N 1
ATOM 1458 C CA . LYS A 1 191 ? 47.934 -23.800 -1.499 1.00 11.60 221 LYS A CA 1
ATOM 1459 C C . LYS A 1 191 ? 46.597 -23.010 -1.494 1.00 9.31 221 LYS A C 1
ATOM 1460 O O . LYS A 1 191 ? 45.534 -23.544 -1.823 1.00 10.00 221 LYS A O 1
ATOM 1466 N N . LEU A 1 192 ? 46.639 -21.737 -1.126 1.00 10.09 222 LEU A N 1
ATOM 1467 C CA . LEU A 1 192 ? 45.393 -20.956 -1.000 1.00 12.67 222 LEU A CA 1
ATOM 1468 C C . LEU A 1 192 ? 44.684 -20.778 -2.343 1.00 9.17 222 LEU A C 1
ATOM 1469 O O . LEU A 1 192 ? 43.460 -20.960 -2.423 1.00 12.75 222 LEU A O 1
ATOM 1474 N N . ALA A 1 193 ? 45.465 -20.456 -3.371 1.00 13.64 223 ALA A N 1
ATOM 1475 C CA . ALA A 1 193 ? 44.944 -20.276 -4.737 1.00 10.49 223 ALA A CA 1
ATOM 1476 C C . ALA A 1 193 ? 44.198 -21.538 -5.211 1.00 10.35 223 ALA A C 1
ATOM 1477 O O . ALA A 1 193 ? 43.075 -21.477 -5.754 1.00 11.38 223 ALA A O 1
ATOM 1487 N N . LEU A 1 195 ? 42.840 -23.917 -3.231 1.00 11.31 225 LEU A N 1
ATOM 1488 C CA . LEU A 1 195 ? 41.670 -24.028 -2.389 1.00 13.80 225 LEU A CA 1
ATOM 1489 C C . LEU A 1 195 ? 40.565 -23.143 -2.981 1.00 9.53 225 LEU A C 1
ATOM 1490 O O . LEU A 1 195 ? 39.415 -23.620 -3.168 1.00 13.88 225 LEU A O 1
ATOM 1495 N N . GLU A 1 196 ? 40.918 -21.901 -3.345 1.00 10.62 226 GLU A N 1
ATOM 1496 C CA . GLU A 1 196 ? 39.932 -20.960 -3.902 1.00 9.42 226 GLU A CA 1
ATOM 1497 C C . GLU A 1 196 ? 39.334 -21.537 -5.197 1.00 9.13 226 GLU A C 1
ATOM 1498 O O . GLU A 1 196 ? 38.122 -21.596 -5.403 1.00 17.09 226 GLU A O 1
ATOM 1504 N N . GLU A 1 197 ? 40.225 -22.015 -6.026 1.00 11.19 227 GLU A N 1
ATOM 1505 C CA . GLU A 1 197 ? 39.858 -22.563 -7.319 1.00 12.77 227 GLU A CA 1
ATOM 1506 C C . GLU A 1 197 ? 38.908 -23.731 -7.166 1.00 11.43 227 GLU A C 1
ATOM 1507 O O . GLU A 1 197 ? 37.925 -23.806 -7.897 1.00 14.83 227 GLU A O 1
ATOM 1513 N N . ASP A 1 198 ? 39.159 -24.612 -6.182 1.00 10.36 228 ASP A N 1
ATOM 1514 C CA . ASP A 1 198 ? 38.388 -25.816 -5.978 1.00 12.16 228 ASP A CA 1
ATOM 1515 C C . ASP A 1 198 ? 37.015 -25.465 -5.432 1.00 11.91 228 ASP A C 1
ATOM 1516 O O . ASP A 1 198 ? 36.027 -26.028 -5.838 1.00 13.96 228 ASP A O 1
ATOM 1521 N N . LEU A 1 199 ? 36.957 -24.498 -4.527 1.00 11.22 229 LEU A N 1
ATOM 1522 C CA . LEU A 1 199 ? 35.646 -24.028 -4.041 1.00 11.56 229 LEU A CA 1
ATOM 1523 C C . LEU A 1 199 ? 34.822 -23.477 -5.220 1.00 7.47 229 LEU A C 1
ATOM 1524 O O . LEU A 1 199 ? 33.653 -23.869 -5.402 1.00 11.72 229 LEU A O 1
ATOM 1529 N N . LEU A 1 200 ? 35.416 -22.553 -5.988 1.00 11.30 230 LEU A N 1
ATOM 1530 C CA . LEU A 1 200 ? 34.729 -21.945 -7.167 1.00 14.95 230 LEU A CA 1
ATOM 1531 C C . LEU A 1 200 ? 34.257 -22.973 -8.200 1.00 18.49 230 LEU A C 1
ATOM 1532 O O . LEU A 1 200 ? 33.201 -22.783 -8.847 1.00 17.47 230 LEU A O 1
ATOM 1537 N N . ALA A 1 201 ? 35.001 -24.075 -8.334 1.00 12.84 231 ALA A N 1
ATOM 1538 C CA . ALA A 1 201 ? 34.696 -25.124 -9.309 1.00 15.60 231 ALA A CA 1
ATOM 1539 C C . ALA A 1 201 ? 33.589 -26.103 -8.842 1.00 13.32 231 ALA A C 1
ATOM 1540 O O . ALA A 1 201 ? 33.111 -26.933 -9.649 1.00 12.72 231 ALA A O 1
ATOM 1542 N N . LEU A 1 202 ? 33.194 -26.040 -7.560 1.00 16.34 232 LEU A N 1
ATOM 1543 C CA . LEU A 1 202 ? 32.145 -26.899 -7.028 1.00 13.95 232 LEU A CA 1
ATOM 1544 C C . LEU A 1 202 ? 30.837 -26.631 -7.755 1.00 14.42 232 LEU A C 1
ATOM 1545 O O . LEU A 1 202 ? 30.544 -25.492 -8.100 1.00 13.73 232 LEU A O 1
ATOM 1550 N N . LYS A 1 203 ? 30.097 -27.701 -8.012 1.00 14.30 233 LYS A N 1
ATOM 1551 C CA . LYS A 1 203 ? 28.795 -27.633 -8.683 1.00 13.79 233 LYS A CA 1
ATOM 1552 C C . LYS A 1 203 ? 27.666 -27.816 -7.684 1.00 14.50 233 LYS A C 1
ATOM 1553 O O . LYS A 1 203 ? 27.579 -28.820 -7.005 1.00 13.71 233 LYS A O 1
ATOM 1557 N N . SER A 1 204 ? 26.842 -26.792 -7.543 1.00 10.04 234 SER A N 1
ATOM 1558 C CA . SER A 1 204 ? 25.717 -26.834 -6.617 1.00 11.71 234 SER A CA 1
ATOM 1559 C C . SER A 1 204 ? 26.062 -27.400 -5.240 1.00 13.06 234 SER A C 1
ATOM 1560 O O . SER A 1 204 ? 25.356 -28.251 -4.722 1.00 13.78 234 SER A O 1
ATOM 1563 N N . PRO A 1 205 ? 27.147 -26.896 -4.624 1.00 10.25 235 PRO A N 1
ATOM 1564 C CA . PRO A 1 205 ? 27.594 -27.518 -3.368 1.00 12.81 235 PRO A CA 1
ATOM 1565 C C . PRO A 1 205 ? 26.682 -27.261 -2.165 1.00 12.58 235 PRO A C 1
ATOM 1566 O O . PRO A 1 205 ? 26.103 -26.155 -1.995 1.00 12.52 235 PRO A O 1
ATOM 1570 N N . SER A 1 206 ? 26.527 -28.304 -1.354 1.00 14.75 236 SER A N 1
ATOM 1571 C CA . SER A 1 206 ? 25.954 -28.173 -0.005 1.00 11.71 236 SER A CA 1
ATOM 1572 C C . SER A 1 206 ? 27.028 -27.614 0.930 1.00 10.54 236 SER A C 1
ATOM 1573 O O . SER A 1 206 ? 28.208 -27.594 0.588 1.00 12.26 236 SER A O 1
ATOM 1576 N N . LYS A 1 207 ? 26.613 -27.148 2.106 1.00 12.35 237 LYS A N 1
ATOM 1577 C CA . LYS A 1 207 ? 27.525 -26.778 3.180 1.00 13.76 237 LYS A CA 1
ATOM 1578 C C . LYS A 1 207 ? 28.509 -27.909 3.486 1.00 14.64 237 LYS A C 1
ATOM 1579 O O . LYS A 1 207 ? 29.701 -27.674 3.743 1.00 13.49 237 LYS A O 1
ATOM 1583 N N . GLU A 1 208 ? 28.013 -29.143 3.456 1.00 13.30 238 GLU A N 1
ATOM 1584 C CA . GLU A 1 208 ? 28.890 -30.300 3.677 1.00 9.55 238 GLU A CA 1
ATOM 1585 C C . GLU A 1 208 ? 29.966 -30.449 2.624 1.00 9.21 238 GLU A C 1
ATOM 1586 O O . GLU A 1 208 ? 31.127 -30.731 2.994 1.00 9.65 238 GLU A O 1
ATOM 1592 N N . ASN A 1 209 ? 29.617 -30.241 1.356 1.00 11.01 239 ASN A N 1
ATOM 1593 C CA . ASN A 1 209 ? 30.588 -30.290 0.265 1.00 12.95 239 ASN A CA 1
ATOM 1594 C C . ASN A 1 209 ? 31.689 -29.252 0.530 1.00 12.87 239 ASN A C 1
ATOM 1595 O O . ASN A 1 209 ? 32.911 -29.512 0.350 1.00 12.43 239 ASN A O 1
ATOM 1600 N N . ILE A 1 210 ? 31.256 -28.056 0.952 1.00 13.69 240 ILE A N 1
ATOM 1601 C CA . ILE A 1 210 ? 32.214 -27.013 1.252 1.00 10.81 240 ILE A CA 1
ATOM 1602 C C . ILE A 1 210 ? 33.142 -27.369 2.403 1.00 8.82 240 ILE A C 1
ATOM 1603 O O . ILE A 1 210 ? 34.397 -27.258 2.305 1.00 9.59 240 ILE A O 1
ATOM 1608 N N . ALA A 1 211 ? 32.551 -27.863 3.476 1.00 10.33 241 ALA A N 1
ATOM 1609 C CA . ALA A 1 211 ? 33.293 -28.297 4.628 1.00 11.23 241 ALA A CA 1
ATOM 1610 C C . ALA A 1 211 ? 34.303 -29.404 4.282 1.00 9.70 241 ALA A C 1
ATOM 1611 O O . ALA A 1 211 ? 35.426 -29.445 4.828 1.00 10.36 241 ALA A O 1
ATOM 1613 N N . SER A 1 212 ? 33.915 -30.299 3.379 1.00 11.13 242 SER A N 1
ATOM 1614 C CA . SER A 1 212 ? 34.845 -31.359 2.956 1.00 10.25 242 SER A CA 1
ATOM 1615 C C . SER A 1 212 ? 36.106 -30.800 2.300 1.00 9.86 242 SER A C 1
ATOM 1616 O O . SER A 1 212 ? 37.205 -31.242 2.592 1.00 10.99 242 SER A O 1
ATOM 1619 N N . VAL A 1 213 ? 35.926 -29.869 1.378 1.00 8.59 243 VAL A N 1
ATOM 1620 C CA . VAL A 1 213 ? 37.055 -29.230 0.698 1.00 7.91 243 VAL A CA 1
ATOM 1621 C C . VAL A 1 213 ? 38.004 -28.579 1.723 1.00 7.00 243 VAL A C 1
ATOM 1622 O O . VAL A 1 213 ? 39.221 -28.823 1.747 1.00 8.77 243 VAL A O 1
ATOM 1626 N N . LEU A 1 214 ? 37.408 -27.824 2.660 1.00 8.77 244 LEU A N 1
ATOM 1627 C CA . LEU A 1 214 ? 38.212 -27.133 3.657 1.00 8.91 244 LEU A CA 1
ATOM 1628 C C . LEU A 1 214 ? 38.973 -28.104 4.539 1.00 9.40 244 LEU A C 1
ATOM 1629 O O . LEU A 1 214 ? 40.135 -27.913 4.808 1.00 10.22 244 LEU A O 1
ATOM 1634 N N . GLU A 1 215 ? 38.297 -29.171 4.945 1.00 8.80 245 GLU A N 1
ATOM 1635 C CA . GLU A 1 215 ? 38.902 -30.229 5.772 1.00 10.99 245 GLU A CA 1
ATOM 1636 C C . GLU A 1 215 ? 40.107 -30.873 5.036 1.00 9.10 245 GLU A C 1
ATOM 1637 O O . GLU A 1 215 ? 41.174 -31.126 5.645 1.00 11.77 245 GLU A O 1
ATOM 1643 N N . ASN A 1 216 ? 39.929 -31.161 3.753 1.00 9.23 246 ASN A N 1
ATOM 1644 C CA . ASN A 1 216 ? 40.923 -31.894 3.006 1.00 11.87 246 ASN A CA 1
ATOM 1645 C C . ASN A 1 216 ? 42.213 -31.087 2.922 1.00 7.98 246 ASN A C 1
ATOM 1646 O O . ASN A 1 216 ? 43.302 -31.608 3.145 1.00 12.04 246 ASN A O 1
ATOM 1651 N N . TYR A 1 217 ? 42.076 -29.777 2.656 1.00 7.69 247 TYR A N 1
ATOM 1652 C CA . TYR A 1 217 ? 43.218 -28.846 2.696 1.00 6.71 247 TYR A CA 1
ATOM 1653 C C . TYR A 1 217 ? 43.797 -28.665 4.088 1.00 8.69 247 TYR A C 1
ATOM 1654 O O . TYR A 1 217 ? 45.021 -28.647 4.269 1.00 11.10 247 TYR A O 1
ATOM 1663 N N . HIS A 1 218 ? 42.916 -28.509 5.076 1.00 7.39 248 HIS A N 1
ATOM 1664 C CA . HIS A 1 218 ? 43.382 -28.314 6.431 1.00 9.03 248 HIS A CA 1
ATOM 1665 C C . HIS A 1 218 ? 44.268 -29.493 6.874 1.00 7.54 248 HIS A C 1
ATOM 1666 O O . HIS A 1 218 ? 45.376 -29.339 7.393 1.00 9.95 248 HIS A O 1
ATOM 1673 N N . THR A 1 219 ? 43.779 -30.701 6.626 1.00 8.33 249 THR A N 1
ATOM 1674 C CA . THR A 1 219 ? 44.520 -31.896 7.054 1.00 10.91 249 THR A CA 1
ATOM 1675 C C . THR A 1 219 ? 45.956 -31.971 6.514 1.00 8.79 249 THR A C 1
ATOM 1676 O O . THR A 1 219 ? 46.869 -32.432 7.221 1.00 12.37 249 THR A O 1
ATOM 1680 N N . GLU A 1 220 ? 46.151 -31.553 5.254 1.00 6.71 250 GLU A N 1
ATOM 1681 C CA . GLU A 1 220 ? 47.449 -31.656 4.594 1.00 12.29 250 GLU A CA 1
ATOM 1682 C C . GLU A 1 220 ? 48.382 -30.440 4.731 1.00 6.69 250 GLU A C 1
ATOM 1683 O O . GLU A 1 220 ? 49.534 -30.501 4.278 1.00 10.99 250 GLU A O 1
ATOM 1689 N N . SER A 1 221 ? 47.899 -29.370 5.382 1.00 8.58 251 SER A N 1
ATOM 1690 C CA . SER A 1 221 ? 48.752 -28.212 5.561 1.00 8.89 251 SER A CA 1
ATOM 1691 C C . SER A 1 221 ? 49.857 -28.582 6.552 1.00 11.37 251 SER A C 1
ATOM 1692 O O . SER A 1 221 ? 49.650 -29.346 7.480 1.00 12.99 251 SER A O 1
ATOM 1695 N N . LYS A 1 222 ? 51.029 -28.014 6.351 1.00 7.49 252 LYS A N 1
ATOM 1696 C CA . LYS A 1 222 ? 52.245 -28.455 7.043 1.00 9.23 252 LYS A CA 1
ATOM 1697 C C . LYS A 1 222 ? 52.785 -27.450 8.046 1.00 11.31 252 LYS A C 1
ATOM 1698 O O . LYS A 1 222 ? 53.427 -27.848 9.019 1.00 13.89 252 LYS A O 1
ATOM 1704 N N . ILE A 1 223 ? 52.574 -26.153 7.784 1.00 11.14 253 ILE A N 1
ATOM 1705 C CA . ILE A 1 223 ? 53.271 -25.129 8.522 1.00 10.03 253 ILE A CA 1
ATOM 1706 C C . ILE A 1 223 ? 52.754 -25.163 9.947 1.00 8.90 253 ILE A C 1
ATOM 1707 O O . ILE A 1 223 ? 51.556 -25.101 10.182 1.00 12.56 253 ILE A O 1
ATOM 1712 N N . ASP A 1 224 ? 53.691 -25.318 10.884 1.00 13.49 254 ASP A N 1
ATOM 1713 C CA . ASP A 1 224 ? 53.363 -25.416 12.324 1.00 12.52 254 ASP A CA 1
ATOM 1714 C C . ASP A 1 224 ? 52.302 -26.474 12.720 1.00 12.94 254 ASP A C 1
ATOM 1715 O O . ASP A 1 224 ? 51.624 -26.320 13.727 1.00 17.49 254 ASP A O 1
ATOM 1720 N N . ARG A 1 225 ? 52.209 -27.573 11.953 1.00 10.75 255 ARG A N 1
ATOM 1721 C CA . ARG A 1 225 ? 51.113 -28.546 12.058 1.00 22.41 255 ARG A CA 1
ATOM 1722 C C A ARG A 1 225 ? 50.951 -29.146 13.442 0.50 21.26 255 ARG A C 1
ATOM 1723 C C B ARG A 1 225 ? 50.950 -29.140 13.444 0.50 21.37 255 ARG A C 1
ATOM 1724 O O . ARG A 1 225 ? 49.828 -29.421 13.867 1.00 28.12 255 ARG A O 1
ATOM 1739 N N . ASP A 1 226 ? 52.065 -29.336 14.135 1.00 18.12 256 ASP A N 1
ATOM 1740 C CA . ASP A 1 226 ? 52.056 -29.963 15.452 1.00 26.18 256 ASP A CA 1
ATOM 1741 C C . ASP A 1 226 ? 52.608 -29.025 16.531 1.00 26.48 256 ASP A C 1
ATOM 1742 O O . ASP A 1 226 ? 52.988 -29.494 17.628 1.00 28.05 256 ASP A O 1
ATOM 1747 N N . LYS A 1 227 ? 52.659 -27.723 16.234 1.00 22.88 257 LYS A N 1
ATOM 1748 C CA . LYS A 1 227 ? 53.115 -26.705 17.200 1.00 22.35 257 LYS A CA 1
ATOM 1749 C C . LYS A 1 227 ? 51.969 -26.406 18.168 1.00 19.14 257 LYS A C 1
ATOM 1750 O O . LYS A 1 227 ? 50.811 -26.318 17.762 1.00 23.72 257 LYS A O 1
ATOM 1754 N N . SER A 1 228 ? 52.289 -26.224 19.444 1.00 13.17 258 SER A N 1
ATOM 1755 C CA . SER A 1 228 ? 51.247 -25.932 20.418 1.00 12.21 258 SER A CA 1
ATOM 1756 C C . SER A 1 228 ? 50.808 -24.460 20.279 1.00 8.90 258 SER A C 1
ATOM 1757 O O . SER A 1 228 ? 51.555 -23.613 19.827 1.00 13.66 258 SER A O 1
ATOM 1760 N N . PHE A 1 229 ? 49.630 -24.190 20.782 1.00 11.88 259 PHE A N 1
ATOM 1761 C CA . PHE A 1 229 ? 49.138 -22.833 20.839 1.00 9.14 259 PHE A CA 1
ATOM 1762 C C . PHE A 1 229 ? 50.084 -21.992 21.655 1.00 12.08 259 PHE A C 1
ATOM 1763 O O . PHE A 1 229 ? 50.410 -22.350 22.810 1.00 11.03 259 PHE A O 1
ATOM 1771 N N . ILE A 1 230 ? 50.498 -20.858 21.097 1.00 12.02 260 ILE A N 1
ATOM 1772 C CA . ILE A 1 230 ? 51.369 -19.922 21.825 1.00 10.90 260 ILE A CA 1
ATOM 1773 C C . ILE A 1 230 ? 50.912 -19.566 23.249 1.00 9.49 260 ILE A C 1
ATOM 1774 O O . ILE A 1 230 ? 51.774 -19.372 24.110 1.00 10.39 260 ILE A O 1
ATOM 1786 N N . LEU A 1 231 ? 49.603 -19.486 23.491 1.00 9.05 261 LEU A N 1
ATOM 1787 C CA . LEU A 1 231 ? 49.081 -19.098 24.809 1.00 7.77 261 LEU A CA 1
ATOM 1788 C C . LEU A 1 231 ? 48.707 -20.279 25.725 1.00 7.47 261 LEU A C 1
ATOM 1789 O O . LEU A 1 231 ? 48.285 -20.058 26.879 1.00 9.46 261 LEU A O 1
ATOM 1794 N N . GLU A 1 232 ? 48.864 -21.507 25.251 1.00 11.27 262 GLU A N 1
ATOM 1795 C CA . GLU A 1 232 ? 48.501 -22.644 26.093 1.00 9.76 262 GLU A CA 1
ATOM 1796 C C . GLU A 1 232 ? 49.210 -22.619 27.443 1.00 10.78 262 GLU A C 1
ATOM 1797 O O . GLU A 1 232 ? 48.591 -22.864 28.468 1.00 11.84 262 GLU A O 1
ATOM 1803 N N . GLU A 1 233 ? 50.520 -22.351 27.451 1.00 8.47 263 GLU A N 1
ATOM 1804 C CA . GLU A 1 233 ? 51.230 -22.301 28.725 1.00 10.46 263 GLU A CA 1
ATOM 1805 C C . GLU A 1 233 ? 50.779 -21.156 29.684 1.00 8.26 263 GLU A C 1
ATOM 1806 O O . GLU A 1 233 ? 51.166 -21.134 30.884 1.00 9.59 263 GLU A O 1
ATOM 1812 N N . HIS A 1 234 ? 50.006 -20.205 29.134 1.00 9.71 264 HIS A N 1
ATOM 1813 C CA . HIS A 1 234 ? 49.508 -19.071 29.875 1.00 8.24 264 HIS A CA 1
ATOM 1814 C C . HIS A 1 234 ? 48.031 -19.111 30.126 1.00 8.53 264 HIS A C 1
ATOM 1815 O O . HIS A 1 234 ? 47.513 -18.228 30.735 1.00 7.46 264 HIS A O 1
ATOM 1830 N N . ASP A 1 236 ? 46.045 -20.982 32.114 1.00 7.84 266 ASP A N 1
ATOM 1831 C CA . ASP A 1 236 ? 45.617 -20.970 33.528 1.00 8.44 266 ASP A CA 1
ATOM 1832 C C . ASP A 1 236 ? 45.712 -19.555 34.133 1.00 5.97 266 ASP A C 1
ATOM 1833 O O . ASP A 1 236 ? 44.777 -19.091 34.805 1.00 7.77 266 ASP A O 1
ATOM 1838 N N . LYS A 1 237 ? 46.851 -18.890 33.900 1.00 8.17 267 LYS A N 1
ATOM 1839 C CA . LYS A 1 237 ? 47.030 -17.557 34.498 1.00 7.85 267 LYS A CA 1
ATOM 1840 C C . LYS A 1 237 ? 46.140 -16.528 33.866 1.00 8.74 267 LYS A C 1
ATOM 1841 O O . LYS A 1 237 ? 45.686 -15.589 34.518 1.00 8.71 267 LYS A O 1
ATOM 1847 N N . ILE A 1 238 ? 45.894 -16.680 32.574 1.00 7.01 268 ILE A N 1
ATOM 1848 C CA . ILE A 1 238 ? 44.912 -15.822 31.892 1.00 7.13 268 ILE A CA 1
ATOM 1849 C C . ILE A 1 238 ? 43.515 -16.005 32.477 1.00 6.22 268 ILE A C 1
ATOM 1850 O O . ILE A 1 238 ? 42.846 -15.059 32.795 1.00 9.70 268 ILE A O 1
ATOM 1855 N N . ASN A 1 239 ? 43.094 -17.272 32.609 1.00 6.64 269 ASN A N 1
ATOM 1856 C CA . ASN A 1 239 ? 41.789 -17.607 33.167 1.00 6.91 269 ASN A CA 1
ATOM 1857 C C . ASN A 1 239 ? 41.614 -17.085 34.607 1.00 5.60 269 ASN A C 1
ATOM 1858 O O . ASN A 1 239 ? 40.559 -16.565 34.964 1.00 13.50 269 ASN A O 1
ATOM 1863 N N . SER A 1 240 ? 42.701 -17.119 35.372 1.00 6.41 270 SER A N 1
ATOM 1864 C CA . SER A 1 240 ? 42.657 -16.574 36.720 1.00 9.21 270 SER A CA 1
ATOM 1865 C C . SER A 1 240 ? 42.616 -15.042 36.746 1.00 8.15 270 SER A C 1
ATOM 1866 O O . SER A 1 240 ? 41.731 -14.430 37.404 1.00 8.88 270 SER A O 1
ATOM 1869 N N . CYS A 1 241 ? 43.612 -14.422 36.103 1.00 7.15 271 CYS A N 1
ATOM 1870 C CA . CYS A 1 241 ? 43.823 -12.962 36.145 1.00 6.69 271 CYS A CA 1
ATOM 1871 C C . CYS A 1 241 ? 42.655 -12.201 35.546 1.00 10.44 271 CYS A C 1
ATOM 1872 O O . CYS A 1 241 ? 42.247 -11.160 36.050 1.00 8.15 271 CYS A O 1
ATOM 1875 N N . PHE A 1 242 ? 42.120 -12.744 34.463 1.00 9.50 272 PHE A N 1
ATOM 1876 C CA . PHE A 1 242 ? 41.084 -12.039 33.699 1.00 7.57 272 PHE A CA 1
ATOM 1877 C C . PHE A 1 242 ? 39.674 -12.421 34.119 1.00 8.29 272 PHE A C 1
ATOM 1878 O O . PHE A 1 242 ? 38.748 -12.080 33.379 1.00 10.56 272 PHE A O 1
ATOM 1886 N N . SER A 1 243 ? 39.525 -13.131 35.237 1.00 10.27 273 SER A N 1
ATOM 1887 C CA . SER A 1 243 ? 38.213 -13.457 35.811 1.00 10.18 273 SER A CA 1
ATOM 1888 C C . SER A 1 243 ? 37.561 -12.302 36.653 1.00 13.01 273 SER A C 1
ATOM 1889 O O . SER A 1 243 ? 36.416 -12.454 37.065 1.00 21.90 273 SER A O 1
ATOM 1892 N N . ALA A 1 244 ? 38.268 -11.205 36.912 1.00 17.86 274 ALA A N 1
ATOM 1893 C CA . ALA A 1 244 ? 37.777 -10.183 37.842 1.00 12.43 274 ALA A CA 1
ATOM 1894 C C . ALA A 1 244 ? 36.736 -9.265 37.204 1.00 12.28 274 ALA A C 1
ATOM 1895 O O . ALA A 1 244 ? 36.607 -9.189 35.971 1.00 13.67 274 ALA A O 1
ATOM 1897 N N . ASN A 1 245 ? 35.992 -8.563 38.046 1.00 9.76 275 ASN A N 1
ATOM 1898 C CA . ASN A 1 245 ? 34.900 -7.740 37.538 1.00 8.51 275 ASN A CA 1
ATOM 1899 C C . ASN A 1 245 ? 35.257 -6.306 37.304 1.00 10.55 275 ASN A C 1
ATOM 1900 O O . ASN A 1 245 ? 34.434 -5.546 36.792 1.00 12.43 275 ASN A O 1
ATOM 1905 N N . THR A 1 246 ? 36.470 -5.909 37.686 1.00 10.39 276 THR A N 1
ATOM 1906 C CA . THR A 1 246 ? 37.019 -4.619 37.348 1.00 9.52 276 THR A CA 1
ATOM 1907 C C . THR A 1 246 ? 38.402 -4.695 36.752 1.00 5.00 276 THR A C 1
ATOM 1908 O O . THR A 1 246 ? 39.204 -5.619 36.990 1.00 8.04 276 THR A O 1
ATOM 1912 N N . VAL A 1 247 ? 38.712 -3.681 35.973 1.00 9.01 277 VAL A N 1
ATOM 1913 C CA . VAL A 1 247 ? 40.046 -3.597 35.358 1.00 5.59 277 VAL A CA 1
ATOM 1914 C C . VAL A 1 247 ? 41.141 -3.467 36.455 1.00 9.07 277 VAL A C 1
ATOM 1915 O O . VAL A 1 247 ? 42.242 -4.016 36.329 1.00 8.89 277 VAL A O 1
ATOM 1919 N N . GLU A 1 248 ? 40.838 -2.727 37.517 1.00 11.09 278 GLU A N 1
ATOM 1920 C CA . GLU A 1 248 ? 41.811 -2.561 38.616 1.00 9.35 278 GLU A CA 1
ATOM 1921 C C . GLU A 1 248 ? 42.174 -3.926 39.188 1.00 11.38 278 GLU A C 1
ATOM 1922 O O . GLU A 1 248 ? 43.358 -4.217 39.456 1.00 11.53 278 GLU A O 1
ATOM 1928 N N . GLU A 1 249 ? 41.174 -4.788 39.331 1.00 7.53 279 GLU A N 1
ATOM 1929 C CA . GLU A 1 249 ? 41.410 -6.118 39.883 1.00 8.89 279 GLU A CA 1
ATOM 1930 C C . GLU A 1 249 ? 42.221 -6.980 38.936 1.00 8.51 279 GLU A C 1
ATOM 1931 O O . GLU A 1 249 ? 43.070 -7.752 39.360 1.00 8.08 279 GLU A O 1
ATOM 1937 N N . ILE A 1 250 ? 41.965 -6.852 37.630 1.00 7.25 280 ILE A N 1
ATOM 1938 C CA . ILE A 1 250 ? 42.751 -7.597 36.680 1.00 8.26 280 ILE A CA 1
ATOM 1939 C C . ILE A 1 250 ? 44.243 -7.212 36.731 1.00 4.73 280 ILE A C 1
ATOM 1940 O O . ILE A 1 250 ? 45.129 -8.071 36.765 1.00 9.79 280 ILE A O 1
ATOM 1945 N N . ILE A 1 251 ? 44.505 -5.911 36.789 1.00 7.78 281 ILE A N 1
ATOM 1946 C CA . ILE A 1 251 ? 45.873 -5.393 36.867 1.00 9.14 281 ILE A CA 1
ATOM 1947 C C . ILE A 1 251 ? 46.537 -5.919 38.157 1.00 9.15 281 ILE A C 1
ATOM 1948 O O . ILE A 1 251 ? 47.705 -6.335 38.121 1.00 12.76 281 ILE A O 1
ATOM 1953 N N . GLU A 1 252 ? 45.791 -5.914 39.259 1.00 8.62 282 GLU A N 1
ATOM 1954 C CA . GLU A 1 252 ? 46.288 -6.424 40.567 1.00 7.55 282 GLU A CA 1
ATOM 1955 C C . GLU A 1 252 ? 46.616 -7.907 40.471 1.00 5.37 282 GLU A C 1
ATOM 1956 O O . GLU A 1 252 ? 47.693 -8.348 40.887 1.00 9.64 282 GLU A O 1
ATOM 1962 N N . ASN A 1 253 ? 45.723 -8.660 39.813 1.00 6.67 283 ASN A N 1
ATOM 1963 C CA . ASN A 1 253 ? 45.955 -10.086 39.656 1.00 7.12 283 ASN A CA 1
ATOM 1964 C C . ASN A 1 253 ? 47.242 -10.334 38.848 1.00 6.87 283 ASN A C 1
ATOM 1965 O O . ASN A 1 253 ? 48.027 -11.251 39.167 1.00 7.35 283 ASN A O 1
ATOM 1970 N N . LEU A 1 254 ? 47.443 -9.577 37.782 1.00 8.62 284 LEU A N 1
ATOM 1971 C CA . LEU A 1 254 ? 48.632 -9.753 36.939 1.00 5.88 284 LEU A CA 1
ATOM 1972 C C . LEU A 1 254 ? 49.882 -9.469 37.781 1.00 11.05 284 LEU A C 1
ATOM 1973 O O . LEU A 1 254 ? 50.860 -10.250 37.761 1.00 10.33 284 LEU A O 1
ATOM 1978 N N . GLN A 1 255 ? 49.826 -8.409 38.584 1.00 7.40 285 GLN A N 1
ATOM 1979 C CA . GLN A 1 255 ? 50.972 -8.076 39.423 1.00 8.71 285 GLN A CA 1
ATOM 1980 C C . GLN A 1 255 ? 51.254 -9.192 40.426 1.00 7.57 285 GLN A C 1
ATOM 1981 O O . GLN A 1 255 ? 52.424 -9.548 40.684 1.00 10.45 285 GLN A O 1
ATOM 1987 N N . GLN A 1 256 ? 50.200 -9.750 41.001 1.00 8.31 286 GLN A N 1
ATOM 1988 C CA . GLN A 1 256 ? 50.368 -10.779 42.007 1.00 9.30 286 GLN A CA 1
ATOM 1989 C C . GLN A 1 256 ? 50.815 -12.122 41.437 1.00 8.57 286 GLN A C 1
ATOM 1990 O O . GLN A 1 256 ? 51.459 -12.911 42.123 1.00 10.08 286 GLN A O 1
ATOM 1996 N N . ASP A 1 257 ? 50.427 -12.400 40.198 1.00 10.85 287 ASP A N 1
ATOM 1997 C CA . ASP A 1 257 ? 50.971 -13.557 39.518 1.00 8.55 287 ASP A CA 1
ATOM 1998 C C . ASP A 1 257 ? 52.488 -13.398 39.374 1.00 8.81 287 ASP A C 1
ATOM 1999 O O . ASP A 1 257 ? 53.296 -14.304 39.695 1.00 11.37 287 ASP A O 1
ATOM 2004 N N . GLY A 1 258 ? 52.893 -12.235 38.890 1.00 11.46 288 GLY A N 1
ATOM 2005 C CA . GLY A 1 258 ? 54.291 -11.847 38.888 1.00 13.51 288 GLY A CA 1
ATOM 2006 C C . GLY A 1 258 ? 55.228 -12.539 37.911 1.00 16.49 288 GLY A C 1
ATOM 2007 O O . GLY A 1 258 ? 56.433 -12.333 37.998 1.00 15.54 288 GLY A O 1
ATOM 2008 N N . SER A 1 259 ? 54.706 -13.372 36.993 1.00 12.46 289 SER A N 1
ATOM 2009 C CA . SER A 1 259 ? 55.514 -14.005 35.952 1.00 13.00 289 SER A CA 1
ATOM 2010 C C . SER A 1 259 ? 56.007 -12.993 34.929 1.00 10.21 289 SER A C 1
ATOM 2011 O O . SER A 1 259 ? 55.456 -11.923 34.796 1.00 11.90 289 SER A O 1
ATOM 2014 N N . SER A 1 260 ? 57.012 -13.358 34.147 1.00 13.56 290 SER A N 1
ATOM 2015 C CA . SER A 1 260 ? 57.450 -12.495 33.065 1.00 13.21 290 SER A CA 1
ATOM 2016 C C . SER A 1 260 ? 56.280 -12.078 32.147 1.00 14.05 290 SER A C 1
ATOM 2017 O O . SER A 1 260 ? 56.100 -10.896 31.832 1.00 14.39 290 SER A O 1
ATOM 2020 N N . PHE A 1 261 ? 55.499 -13.074 31.740 1.00 13.98 291 PHE A N 1
ATOM 2021 C CA . PHE A 1 261 ? 54.399 -12.851 30.803 1.00 11.02 291 PHE A CA 1
ATOM 2022 C C . PHE A 1 261 ? 53.384 -11.911 31.456 1.00 9.40 291 PHE A C 1
ATOM 2023 O O . PHE A 1 261 ? 52.888 -10.951 30.825 1.00 12.36 291 PHE A O 1
ATOM 2031 N N . ALA A 1 262 ? 53.072 -12.172 32.730 1.00 12.40 292 ALA A N 1
ATOM 2032 C CA . ALA A 1 262 ? 52.041 -11.340 33.395 1.00 10.33 292 ALA A CA 1
ATOM 2033 C C . ALA A 1 262 ? 52.505 -9.884 33.519 1.00 11.70 292 ALA A C 1
ATOM 2034 O O . ALA A 1 262 ? 51.756 -8.974 33.261 1.00 10.05 292 ALA A O 1
ATOM 2036 N N . LEU A 1 263 ? 53.744 -9.682 33.919 1.00 10.83 293 LEU A N 1
ATOM 2037 C CA . LEU A 1 263 ? 54.287 -8.329 34.020 1.00 12.06 293 LEU A CA 1
ATOM 2038 C C . LEU A 1 263 ? 54.438 -7.636 32.670 1.00 12.20 293 LEU A C 1
ATOM 2039 O O . LEU A 1 263 ? 54.213 -6.433 32.562 1.00 13.69 293 LEU A O 1
ATOM 2044 N N . GLU A 1 264 ? 54.749 -8.379 31.601 1.00 12.95 294 GLU A N 1
ATOM 2045 C CA . GLU A 1 264 ? 54.762 -7.812 30.252 1.00 13.07 294 GLU A CA 1
ATOM 2046 C C . GLU A 1 264 ? 53.378 -7.307 29.845 1.00 11.23 294 GLU A C 1
ATOM 2047 O O . GLU A 1 264 ? 53.242 -6.236 29.270 1.00 12.71 294 GLU A O 1
ATOM 2053 N N . GLN A 1 265 ? 52.356 -8.113 30.133 1.00 9.83 295 GLN A N 1
ATOM 2054 C CA . GLN A 1 265 ? 51.026 -7.776 29.707 1.00 9.07 295 GLN A CA 1
ATOM 2055 C C . GLN A 1 265 ? 50.433 -6.685 30.580 1.00 10.61 295 GLN A C 1
ATOM 2056 O O . GLN A 1 265 ? 49.692 -5.835 30.104 1.00 10.78 295 GLN A O 1
ATOM 2062 N N . LEU A 1 266 ? 50.761 -6.704 31.848 1.00 12.69 296 LEU A N 1
ATOM 2063 C CA . LEU A 1 266 ? 50.493 -5.563 32.715 1.00 13.43 296 LEU A CA 1
ATOM 2064 C C . LEU A 1 266 ? 51.033 -4.236 32.138 1.00 10.09 296 LEU A C 1
ATOM 2065 O O . LEU A 1 266 ? 50.323 -3.233 32.122 1.00 12.04 296 LEU A O 1
ATOM 2070 N N . LYS A 1 267 ? 52.291 -4.239 31.698 1.00 8.98 297 LYS A N 1
ATOM 2071 C CA . LYS A 1 267 ? 52.881 -3.061 31.059 1.00 11.73 297 LYS A CA 1
ATOM 2072 C C . LYS A 1 267 ? 52.028 -2.568 29.872 1.00 11.13 297 LYS A C 1
ATOM 2073 O O . LYS A 1 267 ? 51.771 -1.364 29.712 1.00 13.05 297 LYS A O 1
ATOM 2078 N N . VAL A 1 268 ? 51.559 -3.524 29.061 1.00 10.40 298 VAL A N 1
ATOM 2079 C CA . VAL A 1 268 ? 50.774 -3.177 27.875 1.00 11.34 298 VAL A CA 1
ATOM 2080 C C . VAL A 1 268 ? 49.473 -2.560 28.318 1.00 9.47 298 VAL A C 1
ATOM 2081 O O . VAL A 1 268 ? 49.064 -1.480 27.879 1.00 10.06 298 VAL A O 1
ATOM 2085 N N . ILE A 1 269 ? 48.797 -3.229 29.256 1.00 11.09 299 ILE A N 1
ATOM 2086 C CA . ILE A 1 269 ? 47.494 -2.787 29.697 1.00 10.83 299 ILE A CA 1
ATOM 2087 C C . ILE A 1 269 ? 47.605 -1.378 30.237 1.00 11.49 299 ILE A C 1
ATOM 2088 O O . ILE A 1 269 ? 46.726 -0.534 30.026 1.00 11.03 299 ILE A O 1
ATOM 2093 N N . ASN A 1 270 ? 48.684 -1.111 30.979 1.00 8.46 300 ASN A N 1
ATOM 2094 C CA . ASN A 1 270 ? 48.871 0.220 31.520 1.00 11.54 300 ASN A CA 1
ATOM 2095 C C . ASN A 1 270 ? 49.100 1.314 30.498 1.00 11.94 300 ASN A C 1
ATOM 2096 O O . ASN A 1 270 ? 49.092 2.463 30.885 1.00 11.11 300 ASN A O 1
ATOM 2101 N N . LYS A 1 271 ? 49.339 0.943 29.233 1.00 11.52 301 LYS A N 1
ATOM 2102 C CA . LYS A 1 271 ? 49.463 1.928 28.136 1.00 9.43 301 LYS A CA 1
ATOM 2103 C C . LYS A 1 271 ? 48.154 2.140 27.354 1.00 14.08 301 LYS A C 1
ATOM 2104 O O . LYS A 1 271 ? 48.056 3.056 26.538 1.00 9.33 301 LYS A O 1
ATOM 2118 N N . SER A 1 273 ? 44.012 3.024 26.702 1.00 7.56 303 SER A N 1
ATOM 2119 C CA . SER A 1 273 ? 43.081 4.028 27.227 1.00 10.82 303 SER A CA 1
ATOM 2120 C C . SER A 1 273 ? 42.311 3.476 28.412 1.00 7.96 303 SER A C 1
ATOM 2121 O O . SER A 1 273 ? 41.654 2.399 28.301 1.00 7.52 303 SER A O 1
ATOM 2124 N N . PRO A 1 274 ? 42.365 4.174 29.557 1.00 9.91 304 PRO A N 1
ATOM 2125 C CA . PRO A 1 274 ? 41.629 3.658 30.732 1.00 9.93 304 PRO A CA 1
ATOM 2126 C C . PRO A 1 274 ? 40.130 3.566 30.500 1.00 9.89 304 PRO A C 1
ATOM 2127 O O . PRO A 1 274 ? 39.472 2.593 30.918 1.00 8.93 304 PRO A O 1
ATOM 2131 N N . THR A 1 275 ? 39.595 4.560 29.809 1.00 8.00 305 THR A N 1
ATOM 2132 C CA . THR A 1 275 ? 38.167 4.525 29.495 1.00 9.55 305 THR A CA 1
ATOM 2133 C C . THR A 1 275 ? 37.856 3.305 28.610 1.00 9.63 305 THR A C 1
ATOM 2134 O O . THR A 1 275 ? 36.909 2.538 28.881 1.00 10.95 305 THR A O 1
ATOM 2138 N N . SER A 1 276 ? 38.657 3.139 27.571 1.00 10.13 306 SER A N 1
ATOM 2139 C CA . SER A 1 276 ? 38.518 1.952 26.706 1.00 8.68 306 SER A CA 1
ATOM 2140 C C . SER A 1 276 ? 38.558 0.639 27.506 1.00 8.19 306 SER A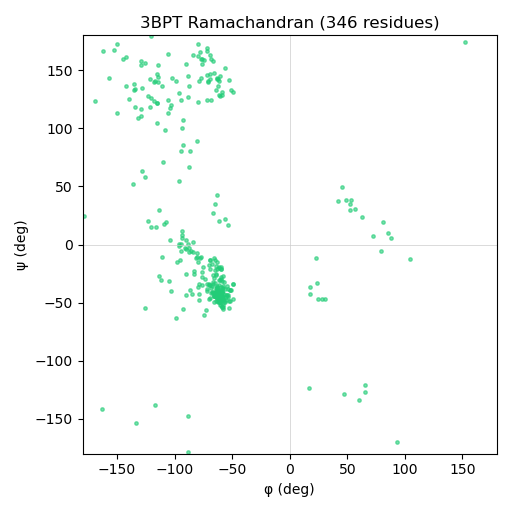 C 1
ATOM 2141 O O . SER A 1 276 ? 37.790 -0.319 27.270 1.00 7.76 306 SER A O 1
ATOM 2144 N N . LEU A 1 277 ? 39.502 0.543 28.429 1.00 8.93 307 LEU A N 1
ATOM 2145 C CA . LEU A 1 277 ? 39.619 -0.697 29.208 1.00 9.86 307 LEU A CA 1
ATOM 2146 C C . LEU A 1 277 ? 38.337 -1.023 29.993 1.00 7.59 307 LEU A C 1
ATOM 2147 O O . LEU A 1 277 ? 37.866 -2.165 29.960 1.00 8.64 307 LEU A O 1
ATOM 2152 N N . LYS A 1 278 ? 37.799 -0.017 30.684 1.00 6.10 308 LYS A N 1
ATOM 2153 C CA . LYS A 1 278 ? 36.612 -0.239 31.491 1.00 8.17 308 LYS A CA 1
ATOM 2154 C C . LYS A 1 278 ? 35.401 -0.563 30.605 1.00 7.93 308 LYS A C 1
ATOM 2155 O O . LYS A 1 278 ? 34.615 -1.441 30.928 1.00 8.38 308 LYS A O 1
ATOM 2161 N N . ILE A 1 279 ? 35.252 0.131 29.482 1.00 6.49 309 ILE A N 1
ATOM 2162 C CA . ILE A 1 279 ? 34.177 -0.130 28.560 1.00 7.26 309 ILE A CA 1
ATOM 2163 C C . ILE A 1 279 ? 34.253 -1.569 28.072 1.00 7.77 309 ILE A C 1
ATOM 2164 O O . ILE A 1 279 ? 33.283 -2.291 28.021 1.00 8.70 309 ILE A O 1
ATOM 2169 N N . THR A 1 280 ? 35.445 -1.981 27.704 1.00 7.62 310 THR A N 1
ATOM 2170 C CA . THR A 1 280 ? 35.675 -3.265 27.085 1.00 8.19 310 THR A CA 1
ATOM 2171 C C . THR A 1 280 ? 35.333 -4.399 28.074 1.00 7.96 310 THR A C 1
ATOM 2172 O O . THR A 1 280 ? 34.685 -5.377 27.719 1.00 8.74 310 THR A O 1
ATOM 2176 N N . LEU A 1 281 ? 35.759 -4.238 29.334 1.00 7.61 311 LEU A N 1
ATOM 2177 C CA . LEU A 1 281 ? 35.471 -5.312 30.293 1.00 8.39 311 LEU A CA 1
ATOM 2178 C C . LEU A 1 281 ? 33.955 -5.482 30.501 1.00 8.37 311 LEU A C 1
ATOM 2179 O O . LEU A 1 281 ? 33.434 -6.583 30.484 1.00 10.17 311 LEU A O 1
ATOM 2184 N N . ARG A 1 282 ? 33.260 -4.375 30.684 1.00 8.39 312 ARG A N 1
ATOM 2185 C CA . ARG A 1 282 ? 31.801 -4.424 30.899 1.00 8.55 312 ARG A CA 1
ATOM 2186 C C . ARG A 1 282 ? 31.083 -4.947 29.657 1.00 9.17 312 ARG A C 1
ATOM 2187 O O . ARG A 1 282 ? 30.164 -5.729 29.751 1.00 8.30 312 ARG A O 1
ATOM 2195 N N . GLN A 1 283 ? 31.520 -4.493 28.491 1.00 9.95 313 GLN A N 1
ATOM 2196 C CA . GLN A 1 283 ? 30.982 -4.929 27.194 1.00 7.76 313 GLN A CA 1
ATOM 2197 C C . GLN A 1 283 ? 31.088 -6.449 27.045 1.00 6.73 313 GLN A C 1
ATOM 2198 O O . GLN A 1 283 ? 30.116 -7.113 26.718 1.00 9.56 313 GLN A O 1
ATOM 2204 N N . LEU A 1 284 ? 32.266 -7.013 27.309 1.00 6.50 314 LEU A N 1
ATOM 2205 C CA . LEU A 1 284 ? 32.417 -8.473 27.214 1.00 6.19 314 LEU A CA 1
ATOM 2206 C C . LEU A 1 284 ? 31.599 -9.241 28.274 1.00 7.89 314 LEU A C 1
ATOM 2207 O O . LEU A 1 284 ? 31.017 -10.280 27.996 1.00 10.72 314 LEU A O 1
ATOM 2220 N N . GLU A 1 286 ? 28.852 -8.257 29.701 1.00 11.67 316 GLU A N 1
ATOM 2221 C CA . GLU A 1 286 ? 27.445 -8.161 29.290 1.00 9.42 316 GLU A CA 1
ATOM 2222 C C . GLU A 1 286 ? 27.190 -9.033 28.057 1.00 10.63 316 GLU A C 1
ATOM 2223 O O . GLU A 1 286 ? 26.185 -9.750 27.995 1.00 9.35 316 GLU A O 1
ATOM 2229 N N . GLY A 1 287 ? 28.132 -8.982 27.110 1.00 9.11 317 GLY A N 1
ATOM 2230 C CA . GLY A 1 287 ? 28.015 -9.689 25.837 1.00 8.61 317 GLY A CA 1
ATOM 2231 C C . GLY A 1 287 ? 27.990 -11.190 25.983 1.00 9.39 317 GLY A C 1
ATOM 2232 O O . GLY A 1 287 ? 27.391 -11.896 25.177 1.00 10.40 317 GLY A O 1
ATOM 2233 N N . SER A 1 288 ? 28.587 -11.683 27.071 1.00 11.69 318 SER A N 1
ATOM 2234 C CA . SER A 1 288 ? 28.616 -13.100 27.389 1.00 12.02 318 SER A CA 1
ATOM 2235 C C . SER A 1 288 ? 27.266 -13.732 27.563 1.00 10.80 318 SER A C 1
ATOM 2236 O O . SER A 1 288 ? 27.142 -14.971 27.436 1.00 19.27 318 SER A O 1
ATOM 2239 N N . SER A 1 289 ? 26.250 -12.920 27.810 1.00 8.90 319 SER A N 1
ATOM 2240 C CA . SER A 1 289 ? 24.912 -13.431 27.982 1.00 16.72 319 SER A CA 1
ATOM 2241 C C . SER A 1 289 ? 23.951 -12.797 26.996 1.00 17.99 319 SER A C 1
ATOM 2242 O O . SER A 1 289 ? 22.739 -12.825 27.217 1.00 15.45 319 SER A O 1
ATOM 2245 N N . LYS A 1 290 ? 24.491 -12.236 25.913 1.00 11.91 320 LYS A N 1
ATOM 2246 C CA . LYS A 1 290 ? 23.682 -11.651 24.867 1.00 9.50 320 LYS A CA 1
ATOM 2247 C C . LYS A 1 290 ? 23.795 -12.414 23.526 1.00 9.71 320 LYS A C 1
ATOM 2248 O O . LYS A 1 290 ? 24.812 -13.055 23.186 1.00 11.75 320 LYS A O 1
ATOM 2254 N N . THR A 1 291 ? 22.754 -12.293 22.710 1.00 9.64 321 THR A N 1
ATOM 2255 C CA . THR A 1 291 ? 22.831 -12.715 21.341 1.00 10.88 321 THR A CA 1
ATOM 2256 C C . THR A 1 291 ? 23.716 -11.743 20.518 1.00 8.64 321 THR A C 1
ATOM 2257 O O . THR A 1 291 ? 24.032 -10.624 20.967 1.00 8.15 321 THR A O 1
ATOM 2261 N N . LEU A 1 292 ? 24.087 -12.159 19.314 1.00 7.90 322 LEU A N 1
ATOM 2262 C CA . LEU A 1 292 ? 24.898 -11.282 18.449 1.00 10.20 322 LEU A CA 1
ATOM 2263 C C . LEU A 1 292 ? 24.189 -9.966 18.204 1.00 11.37 322 LEU A C 1
ATOM 2264 O O . LEU A 1 292 ? 24.810 -8.896 18.281 1.00 9.55 322 LEU A O 1
ATOM 2269 N N . GLN A 1 293 ? 22.875 -10.035 17.894 1.00 8.52 323 GLN A N 1
ATOM 2270 C CA . GLN A 1 293 ? 22.100 -8.792 17.664 1.00 10.35 323 GLN A CA 1
ATOM 2271 C C . GLN A 1 293 ? 22.137 -7.883 18.896 1.00 6.41 323 GLN A C 1
ATOM 2272 O O . GLN A 1 293 ? 22.382 -6.634 18.804 1.00 8.59 323 GLN A O 1
ATOM 2278 N N . GLU A 1 294 ? 21.897 -8.494 20.077 1.00 7.55 324 GLU A N 1
ATOM 2279 C CA . GLU A 1 294 ? 21.891 -7.699 21.320 1.00 8.00 324 GLU A CA 1
ATOM 2280 C C . GLU A 1 294 ? 23.228 -7.001 21.604 1.00 6.43 324 GLU A C 1
ATOM 2281 O O . GLU A 1 294 ? 23.346 -5.812 21.995 1.00 7.50 324 GLU A O 1
ATOM 2287 N N . VAL A 1 295 ? 24.273 -7.785 21.334 1.00 9.11 325 VAL A N 1
ATOM 2288 C CA . VAL A 1 295 ? 25.646 -7.285 21.427 1.00 7.51 325 VAL A CA 1
ATOM 2289 C C . VAL A 1 295 ? 25.884 -6.105 20.485 1.00 6.78 325 VAL A C 1
ATOM 2290 O O . VAL A 1 295 ? 26.404 -5.076 20.887 1.00 7.17 325 VAL A O 1
ATOM 2294 N N . LEU A 1 296 ? 25.495 -6.259 19.253 1.00 5.14 326 LEU A N 1
ATOM 2295 C CA . LEU A 1 296 ? 25.666 -5.173 18.271 1.00 5.04 326 LEU A CA 1
ATOM 2296 C C . LEU A 1 296 ? 24.860 -3.919 18.647 1.00 6.69 326 LEU A C 1
ATOM 2297 O O . LEU A 1 296 ? 25.314 -2.767 18.511 1.00 9.00 326 LEU A O 1
ATOM 2302 N N . THR A 1 297 ? 23.667 -4.134 19.206 1.00 5.16 327 THR A N 1
ATOM 2303 C CA . THR A 1 297 ? 22.874 -2.995 19.647 1.00 7.10 327 THR A CA 1
ATOM 2304 C C . THR A 1 297 ? 23.614 -2.194 20.743 1.00 8.42 327 THR A C 1
ATOM 2305 O O . THR A 1 297 ? 23.643 -0.952 20.764 1.00 9.86 327 THR A O 1
ATOM 2317 N N . GLU A 1 299 ? 26.979 -2.323 21.279 1.00 6.40 329 GLU A N 1
ATOM 2318 C CA . GLU A 1 299 ? 28.173 -1.747 20.664 1.00 10.02 329 GLU A CA 1
ATOM 2319 C C . GLU A 1 299 ? 27.844 -0.459 19.901 1.00 5.52 329 GLU A C 1
ATOM 2320 O O . GLU A 1 299 ? 28.632 0.512 19.892 1.00 8.72 329 GLU A O 1
ATOM 2326 N N . TYR A 1 300 ? 26.660 -0.367 19.323 1.00 5.56 330 TYR A N 1
ATOM 2327 C CA . TYR A 1 300 ? 26.295 0.857 18.596 1.00 6.48 330 TYR A CA 1
ATOM 2328 C C . TYR A 1 300 ? 26.248 2.022 19.597 1.00 7.03 330 TYR A C 1
ATOM 2329 O O . TYR A 1 300 ? 26.804 3.084 19.318 1.00 8.09 330 TYR A O 1
ATOM 2338 N N . ARG A 1 301 ? 25.644 1.808 20.778 1.00 6.79 331 ARG A N 1
ATOM 2339 C CA . ARG A 1 301 ? 25.600 2.844 21.813 1.00 7.11 331 ARG A CA 1
ATOM 2340 C C . ARG A 1 301 ? 26.986 3.244 22.206 1.00 6.19 331 ARG A C 1
ATOM 2341 O O . ARG A 1 301 ? 27.308 4.405 22.301 1.00 8.49 331 ARG A O 1
ATOM 2349 N N . LEU A 1 302 ? 27.823 2.211 22.404 1.00 6.57 332 LEU A N 1
ATOM 2350 C CA . LEU A 1 302 ? 29.231 2.429 22.803 1.00 6.09 332 LEU A CA 1
ATOM 2351 C C . LEU A 1 302 ? 29.974 3.271 21.771 1.00 5.35 332 LEU A C 1
ATOM 2352 O O . LEU A 1 302 ? 30.657 4.198 22.130 1.00 6.59 332 LEU A O 1
ATOM 2357 N N . SER A 1 303 ? 29.797 2.931 20.493 1.00 8.00 333 SER A N 1
ATOM 2358 C CA . SER A 1 303 ? 30.467 3.628 19.392 1.00 6.78 333 SER A CA 1
ATOM 2359 C C . SER A 1 303 ? 30.088 5.096 19.385 1.00 7.07 333 SER A C 1
ATOM 2360 O O . SER A 1 303 ? 30.967 5.957 19.257 1.00 8.55 333 SER A O 1
ATOM 2363 N N . GLN A 1 304 ? 28.811 5.407 19.581 1.00 7.63 334 GLN A N 1
ATOM 2364 C CA . GLN A 1 304 ? 28.411 6.835 19.525 1.00 7.44 334 GLN A CA 1
ATOM 2365 C C . GLN A 1 304 ? 28.911 7.595 20.748 1.00 9.82 334 GLN A C 1
ATOM 2366 O O . GLN A 1 304 ? 29.317 8.770 20.646 1.00 9.19 334 GLN A O 1
ATOM 2372 N N . ALA A 1 305 ? 28.873 6.942 21.908 1.00 9.21 335 ALA A N 1
ATOM 2373 C CA . ALA A 1 305 ? 29.385 7.620 23.137 1.00 6.15 335 ALA A CA 1
ATOM 2374 C C . ALA A 1 305 ? 30.875 7.914 22.983 1.00 9.91 335 ALA A C 1
ATOM 2375 O O . ALA A 1 305 ? 31.386 8.932 23.378 1.00 9.08 335 ALA A O 1
ATOM 2377 N N . CYS A 1 306 ? 31.605 6.945 22.438 1.00 6.47 336 CYS A N 1
ATOM 2378 C CA . CYS A 1 306 ? 33.036 7.121 22.287 1.00 6.31 336 CYS A CA 1
ATOM 2379 C C . CYS A 1 306 ? 33.403 8.282 21.354 1.00 9.27 336 CYS A C 1
ATOM 2380 O O . CYS A 1 306 ? 34.478 8.913 21.459 1.00 9.04 336 CYS A O 1
ATOM 2391 N N . ARG A 1 308 ? 32.005 11.060 21.370 1.00 11.49 338 ARG A N 1
ATOM 2392 C CA . ARG A 1 308 ? 31.860 12.248 22.218 1.00 9.17 338 ARG A CA 1
ATOM 2393 C C . ARG A 1 308 ? 32.986 12.427 23.222 1.00 13.84 338 ARG A C 1
ATOM 2394 O O . ARG A 1 308 ? 33.046 13.489 23.880 1.00 13.84 338 ARG A O 1
ATOM 2402 N N . GLY A 1 309 ? 33.818 11.400 23.380 1.00 12.40 339 GLY A N 1
ATOM 2403 C CA . GLY A 1 309 ? 34.963 11.465 24.311 1.00 10.03 339 GLY A CA 1
ATOM 2404 C C . GLY A 1 309 ? 36.234 12.007 23.714 1.00 14.83 339 GLY A C 1
ATOM 2405 O O . GLY A 1 309 ? 36.304 12.352 22.529 1.00 15.93 339 GLY A O 1
ATOM 2406 N N . HIS A 1 310 ? 37.256 12.041 24.531 1.00 12.71 340 HIS A N 1
ATOM 2407 C CA . HIS A 1 310 ? 38.552 12.550 24.132 1.00 16.03 340 HIS A CA 1
ATOM 2408 C C . HIS A 1 310 ? 39.483 11.511 23.469 1.00 11.11 340 HIS A C 1
ATOM 2409 O O . HIS A 1 310 ? 40.195 11.789 22.493 1.00 11.37 340 HIS A O 1
ATOM 2416 N N . ASP A 1 311 ? 39.457 10.297 23.986 1.00 11.16 341 ASP A N 1
ATOM 2417 C CA . ASP A 1 311 ? 40.475 9.316 23.675 1.00 10.33 341 ASP A CA 1
ATOM 2418 C C . ASP A 1 311 ? 40.445 8.798 22.260 1.00 12.26 341 ASP A C 1
ATOM 2419 O O . ASP A 1 311 ? 41.481 8.466 21.724 1.00 10.59 341 ASP A O 1
ATOM 2424 N N . PHE A 1 312 ? 39.272 8.643 21.652 1.00 10.42 342 PHE A N 1
ATOM 2425 C CA . PHE A 1 312 ? 39.270 8.087 20.309 1.00 9.29 342 PHE A CA 1
ATOM 2426 C C . PHE A 1 312 ? 40.093 8.923 19.326 1.00 8.00 342 PHE A C 1
ATOM 2427 O O . PHE A 1 312 ? 40.939 8.408 18.562 1.00 11.86 342 PHE A O 1
ATOM 2435 N N . HIS A 1 313 ? 39.874 10.230 19.365 1.00 11.73 343 HIS A N 1
ATOM 2436 C CA . HIS A 1 313 ? 40.560 11.129 18.452 1.00 12.83 343 HIS A CA 1
ATOM 2437 C C . HIS A 1 313 ? 42.046 11.182 18.746 1.00 10.60 343 HIS A C 1
ATOM 2438 O O . HIS A 1 313 ? 42.896 11.200 17.822 1.00 12.53 343 HIS A O 1
ATOM 2445 N N . GLU A 1 314 ? 42.392 11.103 20.032 1.00 9.40 344 GLU A N 1
ATOM 2446 C CA . GLU A 1 314 ? 43.812 11.054 20.445 1.00 9.06 344 GLU A CA 1
ATOM 2447 C C . GLU A 1 314 ? 44.508 9.741 20.044 1.00 9.30 344 GLU A C 1
ATOM 2448 O O . GLU A 1 314 ? 45.683 9.712 19.611 1.00 9.66 344 GLU A O 1
ATOM 2454 N N . GLY A 1 315 ? 43.812 8.646 20.223 1.00 8.90 345 GLY A N 1
ATOM 2455 C CA . GLY A 1 315 ? 44.345 7.364 19.792 1.00 7.26 345 GLY A CA 1
ATOM 2456 C C . GLY A 1 315 ? 44.573 7.305 18.268 1.00 8.15 345 GLY A C 1
ATOM 2457 O O . GLY A 1 315 ? 45.607 6.844 17.768 1.00 11.47 345 GLY A O 1
ATOM 2458 N N . VAL A 1 316 ? 43.612 7.778 17.492 1.00 9.97 346 VAL A N 1
ATOM 2459 C CA . VAL A 1 316 ? 43.793 7.789 16.042 1.00 11.87 346 VAL A CA 1
ATOM 2460 C C . VAL A 1 316 ? 45.056 8.644 15.645 1.00 10.23 346 VAL A C 1
ATOM 2461 O O . VAL A 1 316 ? 45.932 8.211 14.829 1.00 10.27 346 VAL A O 1
ATOM 2465 N N . ARG A 1 317 ? 45.211 9.771 16.317 1.00 12.00 347 ARG A N 1
ATOM 2466 C CA . ARG A 1 317 ? 46.411 10.630 16.128 1.00 10.66 347 ARG A CA 1
ATOM 2467 C C . ARG A 1 317 ? 47.716 9.876 16.439 1.00 17.81 347 ARG A C 1
ATOM 2468 O O . ARG A 1 317 ? 48.623 9.798 15.618 1.00 18.17 347 ARG A O 1
ATOM 2476 N N . ALA A 1 318 ? 47.771 9.287 17.629 1.00 15.07 348 ALA A N 1
ATOM 2477 C CA . ALA A 1 318 ? 48.974 8.634 18.133 1.00 16.36 348 ALA A CA 1
ATOM 2478 C C . ALA A 1 318 ? 49.324 7.408 17.313 1.00 21.07 348 ALA A C 1
ATOM 2479 O O . ALA A 1 318 ? 50.512 7.171 16.997 1.00 21.15 348 ALA A O 1
ATOM 2481 N N . VAL A 1 319 ? 48.286 6.638 16.965 1.00 16.95 349 VAL A N 1
ATOM 2482 C CA . VAL A 1 319 ? 48.480 5.371 16.319 1.00 15.40 349 VAL A CA 1
ATOM 2483 C C . VAL A 1 319 ? 48.525 5.420 14.796 1.00 15.92 349 VAL A C 1
ATOM 2484 O O . VAL A 1 319 ? 49.370 4.744 14.162 1.00 18.27 349 VAL A O 1
ATOM 2488 N N . LEU A 1 320 ? 47.617 6.194 14.209 1.00 15.82 350 LEU A N 1
ATOM 2489 C CA . LEU A 1 320 ? 47.412 6.121 12.759 1.00 17.14 350 LEU A CA 1
ATOM 2490 C C . LEU A 1 320 ? 47.998 7.287 12.004 1.00 19.95 350 LEU A C 1
ATOM 2491 O O . LEU A 1 320 ? 48.432 7.103 10.870 1.00 22.42 350 LEU A O 1
ATOM 2496 N N . ILE A 1 321 ? 48.035 8.461 12.624 1.00 15.34 351 ILE A N 1
ATOM 2497 C CA . ILE A 1 321 ? 48.415 9.690 11.896 1.00 17.92 351 ILE A CA 1
ATOM 2498 C C . ILE A 1 321 ? 49.905 10.010 12.173 1.00 19.53 351 ILE A C 1
ATOM 2499 O O . ILE A 1 321 ? 50.750 9.936 11.266 1.00 21.97 351 ILE A O 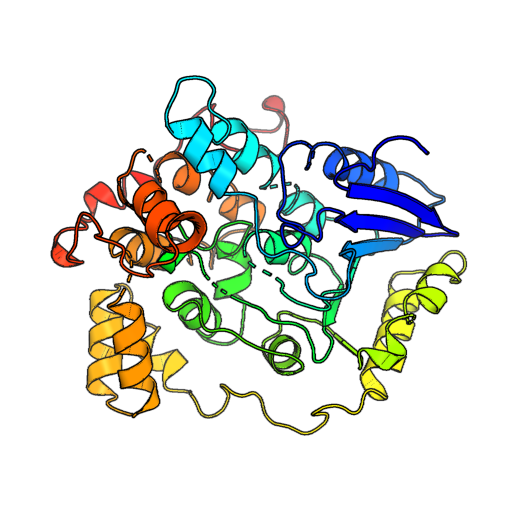1
ATOM 2504 N N . ASP A 1 322 ? 50.224 10.286 13.439 1.00 13.81 352 ASP A N 1
ATOM 2505 C CA . ASP A 1 322 ? 51.583 10.646 13.820 1.00 19.67 352 ASP A CA 1
ATOM 2506 C C . ASP A 1 322 ? 52.401 9.386 14.019 1.00 24.44 352 ASP A C 1
ATOM 2507 O O . ASP A 1 322 ? 53.624 9.391 13.859 1.00 22.21 352 ASP A O 1
ATOM 2512 N N . LYS A 1 323 ? 51.720 8.292 14.330 1.00 18.41 353 LYS A N 1
ATOM 2513 C CA . LYS A 1 323 ? 52.385 7.024 14.572 1.00 23.87 353 LYS A CA 1
ATOM 2514 C C . LYS A 1 323 ? 53.508 7.159 15.636 1.00 23.10 353 LYS A C 1
ATOM 2515 O O . LYS A 1 323 ? 54.567 6.535 15.533 1.00 28.64 353 LYS A O 1
ATOM 2520 N N . ASP A 1 324 ? 53.266 7.965 16.663 1.00 26.35 354 ASP A N 1
ATOM 2521 C CA . ASP A 1 324 ? 54.278 8.175 17.712 1.00 22.18 354 ASP A CA 1
ATOM 2522 C C . ASP A 1 324 ? 54.054 7.278 18.898 1.00 25.84 354 ASP A C 1
ATOM 2523 O O . ASP A 1 324 ? 54.800 7.349 19.880 1.00 27.29 354 ASP A O 1
ATOM 2528 N N . GLN A 1 325 ? 52.999 6.460 18.778 1.00 26.46 355 GLN A N 1
ATOM 2529 C CA . GLN A 1 325 ? 52.552 5.534 19.790 1.00 32.59 355 GLN A CA 1
ATOM 2530 C C . GLN A 1 325 ? 52.620 6.189 21.156 1.00 26.49 355 GLN A C 1
ATOM 2531 O O . GLN A 1 325 ? 52.924 5.529 22.143 1.00 31.90 355 GLN A O 1
ATOM 2534 N N . SER A 1 326 ? 52.301 7.484 21.208 1.00 20.14 356 SER A N 1
ATOM 2535 C CA . SER A 1 326 ? 52.366 8.245 22.443 1.00 16.36 356 SER A CA 1
ATOM 2536 C C . SER A 1 326 ? 51.071 8.986 22.712 1.00 14.76 356 SER A C 1
ATOM 2537 O O . SER A 1 326 ? 51.042 10.203 22.814 1.00 16.71 356 SER A O 1
ATOM 2540 N N . PRO A 1 327 ? 49.981 8.215 22.901 1.00 13.55 357 PRO A N 1
ATOM 2541 C CA . PRO A 1 327 ? 48.698 8.854 23.217 1.00 12.76 357 PRO A CA 1
ATOM 2542 C C . PRO A 1 327 ? 48.731 9.470 24.627 1.00 10.26 357 PRO A C 1
ATOM 2543 O O . PRO A 1 327 ? 49.293 8.882 25.544 1.00 16.77 357 PRO A O 1
ATOM 2547 N N . LYS A 1 328 ? 48.109 10.622 24.790 1.00 13.30 358 LYS A N 1
ATOM 2548 C CA . LYS A 1 328 ? 47.883 11.177 26.127 1.00 14.51 358 LYS A CA 1
ATOM 2549 C C . LYS A 1 328 ? 46.403 11.043 26.425 1.00 12.96 358 LYS A C 1
ATOM 2550 O O . LYS A 1 328 ? 45.591 11.832 25.965 1.00 12.55 358 LYS A O 1
ATOM 2553 N N . TRP A 1 329 ? 46.040 10.003 27.183 1.00 12.98 359 TRP A N 1
ATOM 2554 C CA . TRP A 1 329 ? 44.635 9.740 27.465 1.00 13.46 359 TRP A CA 1
ATOM 2555 C C . TRP A 1 329 ? 44.062 10.687 28.503 1.00 12.69 359 TRP A C 1
ATOM 2556 O O . TRP A 1 329 ? 44.795 11.219 29.354 1.00 10.25 359 TRP A O 1
ATOM 2567 N N . LYS A 1 330 ? 42.756 10.862 28.435 1.00 13.06 360 LYS A N 1
ATOM 2568 C CA . LYS A 1 330 ? 42.053 11.724 29.362 1.00 16.39 360 LYS A CA 1
ATOM 2569 C C . LYS A 1 330 ? 40.637 11.164 29.536 1.00 14.68 360 LYS A C 1
ATOM 2570 O O . LYS A 1 330 ? 39.862 11.117 28.570 1.00 15.65 360 LYS A O 1
ATOM 2573 N N . PRO A 1 331 ? 40.316 10.669 30.743 1.00 14.34 361 PRO A N 1
ATOM 2574 C CA . PRO A 1 331 ? 41.229 10.592 31.906 1.00 18.66 361 PRO A CA 1
ATOM 2575 C C . PRO A 1 331 ? 42.424 9.647 31.750 1.00 17.80 361 PRO A C 1
ATOM 2576 O O . PRO A 1 331 ? 42.331 8.582 31.097 1.00 16.11 361 PRO A O 1
ATOM 2580 N N . ALA A 1 332 ? 43.532 10.030 32.391 1.00 13.70 362 ALA A N 1
ATOM 2581 C CA . ALA A 1 332 ? 44.798 9.309 32.323 1.00 11.18 362 ALA A CA 1
ATOM 2582 C C . ALA A 1 332 ? 44.867 8.135 33.300 1.00 12.68 362 ALA A C 1
ATOM 2583 O O . ALA A 1 332 ? 45.637 7.207 33.084 1.00 16.75 362 ALA A O 1
ATOM 2585 N N . ASP A 1 333 ? 44.050 8.194 34.357 1.00 20.33 363 ASP A N 1
ATOM 2586 C CA A ASP A 1 333 ? 44.052 7.174 35.406 0.50 20.53 363 ASP A CA 1
ATOM 2587 C CA B ASP A 1 333 ? 44.056 7.184 35.419 0.50 20.54 363 ASP A CA 1
ATOM 2588 C C . ASP A 1 333 ? 42.710 6.438 35.458 1.00 14.63 363 ASP A C 1
ATOM 2589 O O . ASP A 1 333 ? 41.648 7.072 35.347 1.00 14.41 363 ASP A O 1
ATOM 2598 N N . LEU A 1 334 ? 42.775 5.103 35.625 1.00 14.11 364 LEU A N 1
ATOM 2599 C CA . LEU A 1 334 ? 41.615 4.261 35.768 1.00 12.30 364 LEU A CA 1
ATOM 2600 C C . LEU A 1 334 ? 40.684 4.758 36.853 1.00 13.91 364 LEU A C 1
ATOM 2601 O O . LEU A 1 334 ? 39.481 4.711 36.701 1.00 15.01 364 LEU A O 1
ATOM 2606 N N . LYS A 1 335 ? 41.258 5.246 37.957 1.00 18.09 365 LYS A N 1
ATOM 2607 C CA . LYS A 1 335 ? 40.475 5.810 39.054 1.00 20.96 365 LYS A CA 1
ATOM 2608 C C . LYS A 1 335 ? 39.518 6.914 38.619 1.00 17.52 365 LYS A C 1
ATOM 2609 O O . LYS A 1 335 ? 38.419 7.020 39.142 1.00 19.93 365 LYS A O 1
ATOM 2615 N N . GLU A 1 336 ? 39.933 7.727 37.644 1.00 14.09 366 GLU A N 1
ATOM 2616 C CA . GLU A 1 336 ? 39.104 8.804 37.141 1.00 18.33 366 GLU A CA 1
ATOM 2617 C C . GLU A 1 336 ? 38.103 8.355 36.055 1.00 13.40 366 GLU A C 1
ATOM 2618 O O . GLU A 1 336 ? 37.382 9.189 35.511 1.00 19.00 366 GLU A O 1
ATOM 2624 N N . VAL A 1 337 ? 38.064 7.048 35.714 1.00 9.01 367 VAL A N 1
ATOM 2625 C CA . VAL A 1 337 ? 36.979 6.543 34.922 1.00 14.34 367 VAL A CA 1
ATOM 2626 C C . VAL A 1 337 ? 35.921 6.014 35.871 1.00 15.37 367 VAL A C 1
ATOM 2627 O O . VAL A 1 337 ? 36.030 4.907 36.445 1.00 14.35 367 VAL A O 1
ATOM 2631 N N . THR A 1 338 ? 34.904 6.836 36.076 1.00 10.32 368 THR A N 1
ATOM 2632 C CA . THR A 1 338 ? 33.912 6.574 37.081 1.00 13.49 368 THR A CA 1
ATOM 2633 C C . THR A 1 338 ? 32.831 5.638 36.588 1.00 13.34 368 THR A C 1
ATOM 2634 O O . THR A 1 338 ? 32.648 5.431 35.391 1.00 16.56 368 THR A O 1
ATOM 2638 N N . GLU A 1 339 ? 32.106 5.085 37.561 1.00 16.72 369 GLU A N 1
ATOM 2639 C CA . GLU A 1 339 ? 30.956 4.264 37.265 1.00 15.51 369 GLU A CA 1
ATOM 2640 C C . GLU A 1 339 ? 29.917 4.992 36.431 1.00 13.62 369 GLU A C 1
ATOM 2641 O O . GLU A 1 339 ? 29.386 4.440 35.459 1.00 15.66 369 GLU A O 1
ATOM 2647 N N . GLU A 1 340 ? 29.658 6.254 36.772 1.00 15.21 370 GLU A N 1
ATOM 2648 C CA . GLU A 1 340 ? 28.683 7.027 36.039 1.00 13.59 370 GLU A CA 1
ATOM 2649 C C . GLU A 1 340 ? 29.114 7.264 34.597 1.00 13.33 370 GLU A C 1
ATOM 2650 O O . GLU A 1 340 ? 28.291 7.183 33.698 1.00 13.07 370 GLU A O 1
ATOM 2656 N N . ASP A 1 341 ? 30.384 7.603 34.385 1.00 16.12 371 ASP A N 1
ATOM 2657 C CA . ASP A 1 341 ? 30.924 7.765 33.027 1.00 19.16 371 ASP A CA 1
ATOM 2658 C C . ASP A 1 341 ? 30.710 6.512 32.172 1.00 16.20 371 ASP A C 1
ATOM 2659 O O . ASP A 1 341 ? 30.236 6.576 31.037 1.00 16.70 371 ASP A O 1
ATOM 2664 N N . LEU A 1 342 ? 31.048 5.377 32.776 1.00 14.44 372 LEU A N 1
ATOM 2665 C CA . LEU A 1 342 ? 30.867 4.071 32.151 1.00 11.60 372 LEU A CA 1
ATOM 2666 C C . LEU A 1 342 ? 29.412 3.796 31.808 1.00 14.77 372 LEU A C 1
ATOM 2667 O O . LEU A 1 342 ? 29.064 3.511 30.661 1.00 14.76 372 LEU A O 1
ATOM 2672 N N . ASN A 1 343 ? 28.542 3.965 32.805 1.00 15.51 373 ASN A N 1
ATOM 2673 C CA A ASN A 1 343 ? 27.115 3.758 32.594 0.50 13.96 373 ASN A CA 1
ATOM 2674 C CA B ASN A 1 343 ? 27.101 3.799 32.636 0.50 13.09 373 ASN A CA 1
ATOM 2675 C C . ASN A 1 343 ? 26.523 4.626 31.491 1.00 14.73 373 ASN A C 1
ATOM 2676 O O . ASN A 1 343 ? 25.651 4.187 30.726 1.00 16.75 373 ASN A O 1
ATOM 2685 N N . ASN A 1 344 ? 27.005 5.850 31.397 1.00 12.34 374 ASN A N 1
ATOM 2686 C CA . ASN A 1 344 ? 26.607 6.711 30.326 1.00 9.86 374 ASN A CA 1
ATOM 2687 C C . ASN A 1 344 ? 26.867 6.185 28.914 1.00 12.54 374 ASN A C 1
ATOM 2688 O O . ASN A 1 344 ? 26.044 6.400 28.022 1.00 14.10 374 ASN A O 1
ATOM 2693 N N . HIS A 1 345 ? 27.983 5.458 28.716 1.00 11.51 375 HIS A N 1
ATOM 2694 C CA . HIS A 1 345 ? 28.276 4.899 27.405 1.00 11.44 375 HIS A CA 1
ATOM 2695 C C . HIS A 1 345 ? 27.258 3.827 27.013 1.00 8.17 375 HIS A C 1
ATOM 2696 O O . HIS A 1 345 ? 26.996 3.582 25.824 1.00 12.24 375 HIS A O 1
ATOM 2703 N N . PHE A 1 346 ? 26.743 3.110 28.018 1.00 10.84 376 PHE A N 1
ATOM 2704 C CA . PHE A 1 346 ? 25.857 1.965 27.795 1.00 10.11 376 PHE A CA 1
ATOM 2705 C C . PHE A 1 346 ? 24.369 2.287 27.674 1.00 10.83 376 PHE A C 1
ATOM 2706 O O . PHE A 1 346 ? 23.572 1.416 27.341 1.00 10.38 376 PHE A O 1
ATOM 2714 N N . LYS A 1 347 ? 24.021 3.550 27.916 1.00 9.72 377 LYS A N 1
ATOM 2715 C CA . LYS A 1 347 ? 22.613 3.988 27.863 1.00 11.42 377 LYS A CA 1
ATOM 2716 C C . LYS A 1 347 ? 22.001 3.827 26.486 1.00 9.00 377 LYS A C 1
ATOM 2717 O O . LYS A 1 347 ? 22.643 4.013 25.459 1.00 9.37 377 LYS A O 1
ATOM 2721 N N . SER A 1 348 ? 20.736 3.432 26.465 1.00 11.34 378 SER A N 1
ATOM 2722 C CA . SER A 1 348 ? 19.988 3.312 25.238 1.00 12.11 378 SER A CA 1
ATOM 2723 C C . SER A 1 348 ? 19.876 4.643 24.489 1.00 11.63 378 SER A C 1
ATOM 2724 O O . SER A 1 348 ? 19.691 5.710 25.140 1.00 12.62 378 SER A O 1
ATOM 2727 N N . LEU A 1 349 ? 19.901 4.552 23.145 1.00 9.15 379 LEU A N 1
ATOM 2728 C CA . LEU A 1 349 ? 19.707 5.693 22.281 1.00 10.47 379 LEU A CA 1
ATOM 2729 C C . LEU A 1 349 ? 18.240 5.872 21.845 1.00 11.54 379 LEU A C 1
ATOM 2730 O O . LEU A 1 349 ? 17.939 6.646 20.918 1.00 12.76 379 LEU A O 1
ATOM 2735 N N . GLY A 1 350 ? 17.352 5.092 22.442 1.00 17.07 380 GLY A N 1
ATOM 2736 C CA . GLY A 1 350 ? 15.939 5.207 22.137 1.00 13.64 380 GLY A CA 1
ATOM 2737 C C . GLY A 1 350 ? 15.702 4.804 20.713 1.00 13.06 380 GLY A C 1
ATOM 2738 O O . GLY A 1 350 ? 16.143 3.733 20.283 1.00 13.13 380 GLY A O 1
ATOM 2739 N N . SER A 1 351 ? 15.045 5.675 19.961 1.00 15.38 381 SER A N 1
ATOM 2740 C CA . SER A 1 351 ? 14.593 5.347 18.621 1.00 14.22 381 SER A CA 1
ATOM 2741 C C . SER A 1 351 ? 15.781 5.398 17.675 1.00 7.89 381 SER A C 1
ATOM 2742 O O . SER A 1 351 ? 15.663 4.956 16.521 1.00 14.98 381 SER A O 1
ATOM 2745 N N . SER A 1 352 ? 16.932 5.935 18.158 1.00 10.38 382 SER A N 1
ATOM 2746 C CA . SER A 1 352 ? 18.204 5.902 17.402 1.00 13.03 382 SER A CA 1
ATOM 2747 C C . SER A 1 352 ? 19.014 4.627 17.638 1.00 13.38 382 SER A C 1
ATOM 2748 O O . SER A 1 352 ? 20.031 4.424 16.997 1.00 11.96 382 SER A O 1
ATOM 2751 N N . ASP A 1 353 ? 18.547 3.733 18.517 1.00 6.19 383 ASP A N 1
ATOM 2752 C CA . ASP A 1 353 ? 19.215 2.441 18.658 1.00 9.12 383 ASP A CA 1
ATOM 2753 C C . ASP A 1 353 ? 19.308 1.655 17.342 1.00 10.48 383 ASP A C 1
ATOM 2754 O O . ASP A 1 353 ? 18.476 1.767 16.452 1.00 9.33 383 ASP A O 1
ATOM 2759 N N . LEU A 1 354 ? 20.333 0.830 17.251 1.00 10.64 384 LEU A N 1
ATOM 2760 C CA . LEU A 1 354 ? 20.418 -0.141 16.191 1.00 11.37 384 LEU A CA 1
ATOM 2761 C C . LEU A 1 354 ? 19.410 -1.235 16.441 1.00 13.42 384 LEU A C 1
ATOM 2762 O O . LEU A 1 354 ? 19.415 -1.857 17.492 1.00 12.98 384 LEU A O 1
ATOM 2767 N N . LYS A 1 355 ? 18.541 -1.461 15.462 1.00 12.38 385 LYS A N 1
ATOM 2768 C CA . LYS A 1 355 ? 17.529 -2.530 15.483 1.00 13.18 385 LYS A CA 1
ATOM 2769 C C . LYS A 1 355 ? 17.648 -3.328 14.159 1.00 12.54 385 LYS A C 1
ATOM 2770 O O . LYS A 1 355 ? 18.217 -2.863 13.151 1.00 19.55 385 LYS A O 1
ATOM 2773 N N . PHE A 1 356 ? 17.157 -4.551 14.181 1.00 13.77 386 PHE A N 1
ATOM 2774 C CA . PHE A 1 356 ? 17.390 -5.455 13.063 1.00 15.53 386 PHE A CA 1
ATOM 2775 C C . PHE A 1 356 ? 16.121 -5.852 12.331 1.00 19.12 386 PHE A C 1
ATOM 2776 O O . PHE A 1 356 ? 16.120 -6.809 11.538 1.00 23.32 386 PHE A O 1
ATOM 2784 N N . ALA A 1 357 ? 15.051 -5.117 12.592 1.00 15.49 387 ALA A N 1
ATOM 2785 C CA . ALA A 1 357 ? 13.835 -5.292 11.833 1.00 14.47 387 ALA A CA 1
ATOM 2786 C C . ALA A 1 357 ? 13.164 -3.936 11.828 1.00 17.45 387 ALA A C 1
ATOM 2787 O O . ALA A 1 357 ? 13.639 -3.002 12.464 1.00 17.55 387 ALA A O 1
ATOM 2789 N N . GLU A 1 358 ? 12.099 -3.800 11.058 1.00 17.54 388 GLU A N 1
ATOM 2790 C CA . GLU A 1 358 ? 11.346 -2.559 11.045 1.00 16.89 388 GLU A CA 1
ATOM 2791 C C . GLU A 1 358 ? 10.643 -2.380 12.391 1.00 10.75 388 GLU A C 1
ATOM 2792 O O . GLU A 1 358 ? 10.392 -3.362 13.110 1.00 13.05 388 GLU A O 1
ATOM 2794 N N . ASN A 1 359 ? 10.262 -1.147 12.720 1.00 14.19 389 ASN A N 1
ATOM 2795 C CA . ASN A 1 359 ? 9.610 -0.877 14.007 1.00 14.48 389 ASN A CA 1
ATOM 2796 C C . ASN A 1 359 ? 8.404 -1.763 14.366 1.00 14.39 389 ASN A C 1
ATOM 2797 O O . ASN A 1 359 ? 8.220 -2.119 15.520 1.00 11.20 389 ASN A O 1
ATOM 2802 N N . LEU A 1 360 ? 7.573 -2.085 13.383 1.00 10.71 390 LEU A N 1
ATOM 2803 C CA . LEU A 1 360 ? 6.325 -2.844 13.649 1.00 14.14 390 LEU A CA 1
ATOM 2804 C C . LEU A 1 360 ? 6.600 -4.252 14.195 1.00 12.77 390 LEU A C 1
ATOM 2805 O O . LEU A 1 360 ? 5.710 -4.859 14.767 1.00 10.53 390 LEU A O 1
ATOM 2810 N N . TYR A 1 361 ? 7.813 -4.767 14.020 1.00 12.19 391 TYR A N 1
ATOM 2811 C CA . TYR A 1 361 ? 8.185 -6.050 14.609 1.00 12.32 391 TYR A CA 1
ATOM 2812 C C . TYR A 1 361 ? 8.311 -6.029 16.144 1.00 13.43 391 TYR A C 1
ATOM 2813 O O . TYR A 1 361 ? 8.348 -7.087 16.786 1.00 19.30 391 TYR A O 1
ATOM 2822 N N . PHE A 1 362 ? 8.353 -4.847 16.743 1.00 13.53 392 PHE A N 1
ATOM 2823 C CA . PHE A 1 362 ? 8.717 -4.769 18.141 1.00 18.40 392 PHE A CA 1
ATOM 2824 C C . PHE A 1 362 ? 7.571 -4.269 18.964 1.00 15.69 392 PHE A C 1
ATOM 2825 O O . PHE A 1 362 ? 6.759 -3.453 18.519 1.00 17.94 392 PHE A O 1
ATOM 2833 N N . GLN A 1 363 ? 7.494 -4.771 20.187 1.00 18.22 393 GLN A N 1
ATOM 2834 C CA . GLN A 1 363 ? 6.550 -4.252 21.165 1.00 18.10 393 GLN A CA 1
ATOM 2835 C C . GLN A 1 363 ? 6.955 -2.832 21.579 1.00 21.31 393 GLN A C 1
ATOM 2836 O O . GLN A 1 363 ? 8.134 -2.439 21.425 1.00 24.30 393 GLN A O 1
#

InterPro domains:
  IPR029045 ClpP/crotonase-like domain superfamily [SSF52096] (36-362)
  IPR032259 Enoyl-CoA hydratase/isomerase, HIBYL-CoA-H type [PTHR43176] (31-379)
  IPR045004 Enoyl-CoA hydratase/isomerase domain [PF16113] (47-376)

GO terms:
  GO:0005759 mitochondrial matrix (C, IDA)
  GO:0006574 L-valine catabolic process (P, IMP)
  GO:0005739 mitochondrion (C, HTP)
  GO:0003860 3-hydroxyisobutyryl-CoA hydrolase activity (F, EXP)
  GO:0003860 3-hydroxyisobutyryl-CoA hydrolase activity (F, TAS)
  GO:0005759 mitochondrial matrix (C, TAS)
  GO:0009083 branched-chain amino acid catabolic process (P, TAS)
  GO:0005739 mitochondrion (C, IDA)
  GO:0003860 3-hydroxyisobutyryl-CoA hydrolase activity (F, IDA)

Solvent-accessible surface area: 15917 Å² total

B-factor: mean 16.0, std 10.96, range [2.0, 81.91]

Radius of gyration: 20.16 Å; Cα contacts (8 Å, |Δi|>4): 652; chains: 1; bounding box: 51×51×60 Å

Nearest PDB structures (foldseek):
  3bpt-assembly1_A  TM=1.002E+00  e=5.859E-60  Homo sapiens
  3ju1-assembly2_B  TM=9.114E-01  e=1.015E-23  Shewanella oneidensis MR-1
  6xyw-assembly1_BE  TM=9.238E-01  e=6.150E-21  Arabidopsis thaliana
  5wyb-assembly1_B  TM=6.889E-01  e=8.283E-10  Pseudomonas aeruginosa PA14
  3gkb-assembly1_A  TM=6.162E-01  e=4.411E-10  Streptomyces avermitilis